Protein AF-A0A7S2MQS0-F1 (afdb_monomer)

Mean predicted aligned error: 8.38 Å

pLDDT: mean 85.85, std 12.02, range [41.0, 98.25]

Sequence (195 aa):
TLDMVTEQTHVEVIIEVIDITFLAIFTLELLVYFAALGGIGLLSDGWLVFDFVIISSNWFALLVLSTIKLNSLPMLRALRILRLFRLVGKVHIMRCVAVAFLSLIPRMGAIAGLLLLFMYIFAVIFTSMFKTLYEEGYTSKDYFSRIDLSLFTLMQIMTTDGWADIAREVMVVYPWSWLGFVSYVTVSVFILVNL

Solvent-accessible surface area (backbone atoms only — not comparable to full-atom values): 10877 Å² total; per-residue (Å²): 135,79,77,80,67,82,81,46,72,67,57,54,52,51,51,51,54,51,52,52,50,51,50,52,53,52,52,50,54,49,50,52,50,35,68,74,52,37,74,70,49,41,71,72,38,69,66,55,44,51,51,49,53,50,52,51,54,50,52,49,49,53,53,49,61,73,74,38,94,65,89,79,49,69,67,63,60,55,54,56,59,52,63,64,54,56,52,39,72,71,35,66,69,46,38,52,51,50,51,53,54,58,64,44,46,72,74,40,41,62,54,53,49,51,51,53,50,53,49,49,56,50,16,54,52,45,22,73,74,43,34,57,40,42,85,73,64,58,36,98,57,77,47,19,65,41,59,71,39,15,42,54,45,48,54,40,29,52,71,66,49,68,42,69,60,58,40,52,40,50,27,77,81,37,74,71,48,50,58,60,54,52,52,49,38,54,52,42,44,52,53,58,72,72,91

Foldseek 3Di:
DVPVPPPCPVVVVVVVVVLVVVLVVLVVVLVVVCVVLPVVNCVVDPLSVLSVVLSVLVVVLVVCVVPDPCPPDVVSVVNVVSSVCNCCSVDPVSVVVVVVVVVCCVVCVVLVVVLLVLLQVLLVVQLVVVLCCVVVPLDPDRQRVDSVSVSVNLVCVLVVHCLVVRQVSVCVVVVVCVVSSVVSNVVSVVSVVVD

InterPro domains:
  IPR005821 Ion transport domain [PF00520] (13-195)
  IPR027359 Voltage-dependent channel domain superfamily [G3DSA:1.20.120.350] (1-89)

Nearest PDB structures (foldseek):
  9cc2-assembly1_A  TM=6.071E-01  e=2.127E-01  Mus musculus
  9cbz-assembly1_B  TM=7.133E-01  e=7.012E-01  Mus musculus
  8j03-assembly1_A  TM=3.406E-01  e=1.429E-01  Homo sapiens
  7sq9-assembly1_A  TM=6.018E-01  e=1.043E+00  Mus musculus
  6nr2-assembly1_A  TM=2.871E-01  e=2.199E+00  Ficedula albicollis

Structure (mmCIF, N/CA/C/O backbone):
data_AF-A0A7S2MQS0-F1
#
_entry.id   AF-A0A7S2MQS0-F1
#
loop_
_atom_site.group_PDB
_atom_site.id
_atom_site.type_symbol
_atom_site.label_atom_id
_atom_site.label_alt_id
_atom_site.label_comp_id
_atom_site.label_asym_id
_atom_site.label_entity_id
_atom_site.label_seq_id
_atom_site.pdbx_PDB_ins_code
_atom_site.Cartn_x
_atom_site.Cartn_y
_atom_site.Cartn_z
_atom_site.occupancy
_atom_site.B_iso_or_equiv
_atom_site.auth_seq_id
_atom_site.auth_comp_id
_atom_site.auth_asym_id
_atom_site.auth_atom_id
_atom_site.pdbx_PDB_model_num
ATOM 1 N N . THR A 1 1 ? -21.119 17.812 -10.191 1.00 41.00 1 THR A N 1
ATOM 2 C CA . THR A 1 1 ? -22.272 17.217 -9.462 1.00 41.00 1 THR A CA 1
ATOM 3 C C . THR A 1 1 ? -22.124 17.253 -7.946 1.00 41.00 1 THR A C 1
ATOM 5 O O . THR A 1 1 ? -23.128 17.060 -7.278 1.00 41.00 1 THR A O 1
ATOM 8 N N . LEU A 1 2 ? -20.944 17.568 -7.386 1.00 45.97 2 LEU A N 1
ATOM 9 C CA . LEU A 1 2 ? -20.762 17.876 -5.954 1.00 45.97 2 LEU A CA 1
ATOM 10 C C . LEU A 1 2 ? -20.676 19.390 -5.657 1.00 45.97 2 LEU A C 1
ATOM 12 O O . LEU A 1 2 ? -20.282 19.773 -4.565 1.00 45.97 2 LEU A O 1
ATOM 16 N N . ASP A 1 3 ? -21.088 20.251 -6.592 1.00 46.12 3 ASP A N 1
ATOM 17 C CA . ASP A 1 3 ? -21.109 21.715 -6.399 1.00 46.12 3 ASP A CA 1
ATOM 18 C C . ASP A 1 3 ? -22.413 22.221 -5.746 1.00 46.12 3 ASP A C 1
ATOM 20 O O . ASP A 1 3 ? -22.555 23.408 -5.477 1.00 46.12 3 ASP A O 1
ATOM 24 N N . MET A 1 4 ? -23.366 21.323 -5.447 1.00 50.31 4 MET A N 1
ATOM 25 C CA . MET A 1 4 ? -24.607 21.647 -4.718 1.00 50.31 4 MET A CA 1
ATOM 26 C C . MET A 1 4 ? -24.440 21.670 -3.186 1.00 50.31 4 MET A C 1
ATOM 28 O O . MET A 1 4 ? -25.411 21.904 -2.473 1.00 50.31 4 MET A O 1
ATOM 32 N N . VAL A 1 5 ? -23.241 21.407 -2.654 1.00 57.59 5 VAL A N 1
ATOM 33 C CA . VAL A 1 5 ? -23.008 21.314 -1.196 1.00 57.59 5 VAL A CA 1
ATOM 34 C C . VAL A 1 5 ? -22.497 22.631 -0.594 1.00 57.59 5 VAL A C 1
ATOM 36 O O . VAL A 1 5 ? -22.590 22.836 0.610 1.00 57.59 5 VAL A O 1
ATOM 39 N N . THR A 1 6 ? -22.038 23.579 -1.410 1.00 53.97 6 THR A N 1
ATOM 40 C CA . THR A 1 6 ? -21.414 24.828 -0.937 1.00 53.97 6 THR A CA 1
ATOM 41 C C . THR A 1 6 ? -22.379 25.900 -0.411 1.00 53.97 6 THR A C 1
ATOM 43 O O . THR A 1 6 ? -21.916 26.954 0.014 1.00 53.97 6 THR A O 1
ATOM 46 N N . GLU A 1 7 ? -23.698 25.668 -0.409 1.00 54.44 7 GLU A N 1
ATOM 47 C CA . GLU A 1 7 ? -24.689 26.726 -0.130 1.00 54.44 7 GLU A CA 1
ATOM 48 C C . GLU A 1 7 ? -25.457 26.578 1.200 1.00 54.44 7 GLU A C 1
ATOM 50 O O . GLU A 1 7 ? -26.284 27.424 1.532 1.00 54.44 7 GLU A O 1
ATOM 55 N N . GLN A 1 8 ? -25.177 25.560 2.023 1.00 61.78 8 GLN A N 1
ATOM 56 C CA . GLN A 1 8 ? -25.840 25.410 3.328 1.00 61.78 8 GLN A CA 1
ATOM 57 C C . GLN A 1 8 ? -24.842 25.313 4.482 1.00 61.78 8 GLN A C 1
ATOM 59 O O . GLN A 1 8 ? -24.689 24.271 5.116 1.00 61.78 8 GLN A O 1
ATOM 64 N N . THR A 1 9 ? -24.239 26.450 4.831 1.00 67.94 9 THR A N 1
ATOM 65 C CA . THR A 1 9 ? -23.469 26.640 6.077 1.00 67.94 9 THR A CA 1
ATOM 66 C C . THR A 1 9 ? -24.221 26.138 7.317 1.00 67.94 9 THR A C 1
ATOM 68 O O . THR A 1 9 ? -23.620 25.606 8.245 1.00 67.94 9 THR A O 1
ATOM 71 N N . HIS A 1 10 ? -25.554 26.227 7.319 1.00 75.12 10 HIS A N 1
ATOM 72 C CA . HIS A 1 10 ? -26.398 25.683 8.383 1.00 75.12 10 HIS A CA 1
ATOM 73 C C . HIS A 1 10 ? -26.313 24.155 8.517 1.00 75.12 10 HIS A C 1
ATOM 75 O O . HIS A 1 10 ? -26.302 23.651 9.638 1.00 75.12 10 HIS A O 1
ATOM 81 N N . VAL A 1 11 ? -26.234 23.410 7.410 1.00 80.44 11 VAL A N 1
ATOM 82 C CA . VAL A 1 11 ? -26.145 21.941 7.444 1.00 80.44 11 VAL A CA 1
ATOM 83 C C . VAL A 1 11 ? -24.779 21.495 7.953 1.00 80.44 11 VAL A C 1
ATOM 85 O O . VAL A 1 11 ? -24.712 20.577 8.766 1.00 80.44 11 VAL A O 1
ATOM 88 N N . GLU A 1 12 ? -23.705 22.177 7.555 1.00 77.19 12 GLU A N 1
ATOM 89 C CA . GLU A 1 12 ? -22.354 21.881 8.048 1.00 77.19 12 GLU A CA 1
ATOM 90 C C . GLU A 1 12 ? -22.251 22.056 9.567 1.00 77.19 12 GLU A C 1
ATOM 92 O O . GLU A 1 12 ? -21.757 21.164 10.257 1.00 77.19 12 GLU A O 1
ATOM 97 N N . VAL A 1 13 ? -22.796 23.157 10.097 1.00 80.38 13 VAL A N 1
ATOM 98 C CA . VAL A 1 13 ? -22.824 23.421 11.543 1.00 80.38 13 VAL A CA 1
ATOM 99 C C . VAL A 1 13 ? -23.651 22.367 12.284 1.00 80.38 13 VAL A C 1
ATOM 101 O O . VAL A 1 13 ? -23.229 21.879 13.330 1.00 80.38 13 VAL A O 1
ATOM 104 N N . ILE A 1 14 ? -24.812 21.971 11.748 1.00 85.25 14 ILE A N 1
ATOM 105 C CA . ILE A 1 14 ? -25.647 20.925 12.361 1.00 85.25 14 ILE A CA 1
ATOM 106 C C . ILE A 1 14 ? -24.896 19.588 12.407 1.00 85.25 14 ILE A C 1
ATOM 108 O O . ILE A 1 14 ? -24.885 18.931 13.448 1.00 85.25 14 ILE A O 1
ATOM 112 N N . ILE A 1 15 ? -24.243 19.195 11.310 1.00 82.12 15 ILE A N 1
ATOM 113 C CA . ILE A 1 15 ? -23.456 17.956 11.241 1.00 82.12 15 ILE A CA 1
ATOM 114 C C . ILE A 1 15 ? -22.298 17.996 12.244 1.00 82.12 15 ILE A C 1
ATOM 116 O O . ILE A 1 15 ? -22.072 17.017 12.953 1.00 82.12 15 ILE A O 1
ATOM 120 N N . GLU A 1 16 ? -21.603 19.128 12.362 1.00 81.25 16 GLU A N 1
ATOM 121 C CA . GLU A 1 16 ? -20.496 19.282 13.307 1.00 81.25 16 GLU A CA 1
ATOM 122 C C . GLU A 1 16 ? -20.954 19.153 14.769 1.00 81.25 16 GLU A C 1
ATOM 124 O O . GLU A 1 16 ? -20.336 18.427 15.552 1.00 81.25 16 GLU A O 1
ATOM 129 N N . VAL A 1 17 ? -22.072 19.786 15.134 1.00 85.44 17 VAL A N 1
ATOM 130 C CA . VAL A 1 17 ? -22.646 19.685 16.487 1.00 85.44 17 VAL A CA 1
ATOM 131 C C . VAL A 1 17 ? -23.061 18.248 16.806 1.00 85.44 17 VAL A C 1
ATOM 133 O O . VAL A 1 17 ? -22.787 17.750 17.903 1.00 85.44 17 VAL A O 1
ATOM 136 N N . ILE A 1 18 ? -23.694 17.561 15.854 1.00 84.25 18 ILE A N 1
ATOM 137 C CA . ILE A 1 18 ? -24.081 16.153 15.997 1.00 84.25 18 ILE A CA 1
ATOM 138 C C . ILE A 1 18 ? -22.839 15.274 16.196 1.00 84.25 18 ILE A C 1
ATOM 140 O O . ILE A 1 18 ? -22.805 14.452 17.115 1.00 84.25 18 ILE A O 1
ATOM 144 N N . ASP A 1 19 ? -21.794 15.478 15.396 1.00 83.25 19 ASP A N 1
ATOM 145 C CA . ASP A 1 19 ? -20.558 14.699 15.466 1.00 83.25 19 ASP A CA 1
ATOM 146 C C . ASP A 1 19 ? -19.829 14.865 16.806 1.00 83.25 19 ASP A C 1
ATOM 148 O O . ASP A 1 19 ? -19.359 13.878 17.386 1.00 83.25 19 ASP A O 1
ATOM 152 N N . ILE A 1 20 ? -19.755 16.095 17.324 1.00 84.44 20 ILE A N 1
ATOM 153 C CA . ILE A 1 20 ? -19.160 16.384 18.636 1.00 84.44 20 ILE A CA 1
ATOM 154 C C . ILE A 1 20 ? -19.991 15.738 19.749 1.00 84.44 20 ILE A C 1
ATOM 156 O O . ILE A 1 20 ? -19.430 15.139 20.669 1.00 84.44 20 ILE A O 1
ATOM 160 N N . THR A 1 21 ? -21.320 15.796 19.642 1.00 87.00 21 THR A N 1
ATOM 161 C CA . THR A 1 21 ? -22.230 15.194 20.624 1.00 87.00 21 THR A CA 1
ATOM 162 C C . THR A 1 21 ? -22.054 13.676 20.673 1.00 87.00 21 THR A C 1
ATOM 164 O O . THR A 1 21 ? -21.849 13.109 21.748 1.00 87.00 21 THR A O 1
ATOM 167 N N . PHE A 1 22 ? -22.042 13.003 19.518 1.00 84.00 22 PHE A N 1
ATOM 168 C CA . PHE A 1 22 ? -21.780 11.565 19.455 1.00 84.00 22 PHE A CA 1
ATOM 169 C C . PHE A 1 22 ? -20.383 11.208 19.961 1.00 84.00 22 PHE A C 1
ATOM 171 O O . PHE A 1 22 ? -20.233 10.231 20.692 1.00 84.00 22 PHE A O 1
ATOM 178 N N . LEU A 1 23 ? -19.356 11.995 19.623 1.00 86.12 23 LEU A N 1
ATOM 179 C CA . LEU A 1 23 ? -18.007 11.785 20.150 1.00 86.12 23 LEU A CA 1
ATOM 180 C C . LEU A 1 23 ? -17.983 11.853 21.683 1.00 86.12 23 LEU A C 1
ATOM 182 O O . LEU A 1 23 ? -17.357 10.994 22.305 1.00 86.12 23 LEU A O 1
ATOM 186 N N . ALA A 1 24 ? -18.660 12.828 22.290 1.00 88.75 24 ALA A N 1
ATOM 187 C CA . ALA A 1 24 ? -18.740 12.956 23.742 1.00 88.75 24 ALA A CA 1
ATOM 188 C C . ALA A 1 24 ? -19.450 11.752 24.385 1.00 88.75 24 ALA A C 1
ATOM 190 O O . ALA A 1 24 ? -18.919 11.169 25.331 1.00 88.75 24 ALA A O 1
ATOM 191 N N . ILE A 1 25 ? -20.592 11.327 23.830 1.00 88.50 25 ILE A N 1
ATOM 192 C CA . ILE A 1 25 ? -21.345 10.156 24.312 1.00 88.50 25 ILE A CA 1
ATOM 193 C C . ILE A 1 25 ? -20.484 8.890 24.235 1.00 88.50 25 ILE A C 1
ATOM 195 O O . ILE A 1 25 ? -20.367 8.169 25.223 1.00 88.50 25 ILE A O 1
ATOM 199 N N . PHE A 1 26 ? -19.829 8.639 23.098 1.00 84.94 26 PHE A N 1
ATOM 200 C CA . PHE A 1 26 ? -18.978 7.457 22.933 1.00 84.94 26 PHE A CA 1
ATOM 201 C C . PHE A 1 26 ? -17.734 7.493 23.819 1.00 84.94 26 PHE A C 1
ATOM 203 O O . PHE A 1 26 ? -17.303 6.454 24.312 1.00 84.94 26 PHE A O 1
ATOM 210 N N . THR A 1 27 ? -17.170 8.678 24.053 1.00 87.94 27 THR A N 1
ATOM 211 C CA . THR A 1 27 ? -16.052 8.842 24.989 1.00 87.94 27 THR A CA 1
ATOM 212 C C . THR A 1 27 ? -16.493 8.473 26.407 1.00 87.94 27 THR A C 1
ATOM 214 O O . THR A 1 27 ? -15.777 7.754 27.098 1.00 87.94 27 THR A O 1
ATOM 217 N N . LEU A 1 28 ? -17.686 8.906 26.827 1.00 90.38 28 LEU A N 1
ATOM 218 C CA . LEU A 1 28 ? -18.242 8.561 28.136 1.00 90.38 28 LEU A CA 1
ATOM 219 C C . LEU A 1 28 ? -18.531 7.060 28.247 1.00 90.38 28 LEU A C 1
ATOM 221 O O . LEU A 1 28 ? -18.115 6.439 29.221 1.00 90.38 28 LEU A O 1
ATOM 225 N N . GLU A 1 29 ? -19.182 6.464 27.246 1.00 88.06 29 GLU A N 1
ATOM 226 C CA . GLU A 1 29 ? -19.434 5.018 27.190 1.00 88.06 29 GLU A CA 1
ATOM 227 C C . GLU A 1 29 ? -18.128 4.226 27.360 1.00 88.06 29 GLU A C 1
ATOM 229 O O . GLU A 1 29 ? -18.045 3.325 28.194 1.00 88.06 29 GLU A O 1
ATOM 234 N N . LEU A 1 30 ? -17.076 4.613 26.634 1.00 85.56 30 LEU A N 1
ATOM 235 C CA . LEU A 1 30 ? -15.774 3.961 26.713 1.00 85.56 30 LEU A CA 1
ATOM 236 C C . LEU A 1 30 ? -15.104 4.135 28.085 1.00 85.56 30 LEU A C 1
ATOM 238 O O . LEU A 1 30 ? -14.497 3.192 28.587 1.00 85.56 30 LEU A O 1
ATOM 242 N N . LEU A 1 31 ? -15.229 5.309 28.711 1.00 87.25 31 LEU A N 1
ATOM 243 C CA . LEU A 1 31 ? -14.722 5.552 30.065 1.00 87.25 31 LEU A CA 1
ATOM 244 C C . LEU A 1 31 ? -15.432 4.683 31.107 1.00 87.25 31 LEU A C 1
ATOM 246 O O . LEU A 1 31 ? -14.780 4.171 32.016 1.00 87.25 31 LEU A O 1
ATOM 250 N N . VAL A 1 32 ? -16.744 4.475 30.961 1.00 87.69 32 VAL A N 1
ATOM 251 C CA . VAL A 1 32 ? -17.510 3.564 31.825 1.00 87.69 32 VAL A CA 1
ATOM 252 C C . VAL A 1 32 ? -17.008 2.129 31.662 1.00 87.69 32 VAL A C 1
ATOM 254 O O . VAL A 1 32 ? -16.736 1.468 32.664 1.00 87.69 32 VAL A O 1
ATOM 257 N N . TYR A 1 33 ? -16.800 1.661 30.428 1.00 84.00 33 TYR A N 1
ATOM 258 C CA . TYR A 1 33 ? -16.205 0.342 30.183 1.00 84.00 33 TYR A CA 1
ATOM 259 C C . TYR A 1 33 ? -14.793 0.222 30.760 1.00 84.00 33 TYR A C 1
ATOM 261 O O . TYR A 1 33 ? -14.471 -0.780 31.398 1.00 84.00 33 TYR A O 1
ATOM 269 N N . PHE A 1 34 ? -13.963 1.251 30.590 1.00 83.94 34 PHE A N 1
ATOM 270 C CA . PHE A 1 34 ? -12.607 1.286 31.132 1.00 83.94 34 PHE A CA 1
ATOM 271 C C . PHE A 1 34 ? -12.596 1.185 32.665 1.00 83.94 34 PHE A C 1
ATOM 273 O O . PHE A 1 34 ? -11.791 0.443 33.228 1.00 83.94 34 PHE A O 1
ATOM 280 N N . ALA A 1 35 ? -13.514 1.883 33.341 1.00 85.31 35 ALA A N 1
ATOM 281 C CA . ALA A 1 35 ? -13.666 1.819 34.792 1.00 85.31 35 ALA A CA 1
ATOM 282 C C . ALA A 1 35 ? -14.206 0.459 35.273 1.00 85.31 35 ALA A C 1
ATOM 284 O O . ALA A 1 35 ? -13.779 -0.025 36.318 1.00 85.31 35 ALA A O 1
ATOM 285 N N . ALA A 1 36 ? -15.113 -0.168 34.515 1.00 84.94 36 ALA A N 1
ATOM 286 C CA . ALA A 1 36 ? -15.734 -1.442 34.882 1.00 84.94 36 ALA A CA 1
ATOM 287 C C . ALA A 1 36 ? -14.812 -2.660 34.683 1.00 84.94 36 ALA A C 1
ATOM 289 O O . ALA A 1 36 ? -14.812 -3.572 35.506 1.00 84.94 36 ALA A O 1
ATOM 290 N N . LEU A 1 37 ? -14.034 -2.691 33.597 1.00 78.56 37 LEU A N 1
ATOM 291 C CA . LEU A 1 37 ? -13.185 -3.833 33.220 1.00 78.56 37 LEU A CA 1
ATOM 292 C C . LEU A 1 37 ? -11.742 -3.719 33.743 1.00 78.56 37 LEU A C 1
ATOM 294 O O . LEU A 1 37 ? -10.998 -4.701 33.718 1.00 78.56 37 LEU A O 1
ATOM 298 N N . GLY A 1 38 ? -11.333 -2.526 34.191 1.00 72.19 38 GLY A N 1
ATOM 299 C CA . GLY A 1 38 ? -9.929 -2.180 34.402 1.00 72.19 38 GLY A CA 1
ATOM 300 C C . GLY A 1 38 ? -9.184 -2.096 33.064 1.00 72.19 38 GLY A C 1
ATOM 301 O O . GLY A 1 38 ? -9.478 -2.831 32.125 1.00 72.19 38 GLY A O 1
ATOM 302 N N . GLY A 1 39 ? -8.197 -1.206 32.934 1.00 68.31 39 GLY A N 1
ATOM 303 C CA . GLY A 1 39 ? -7.552 -0.931 31.637 1.00 68.31 39 GLY A CA 1
ATOM 304 C C . GLY A 1 39 ? -6.982 -2.153 30.896 1.00 68.31 39 GLY A C 1
ATOM 305 O O . GLY A 1 39 ? -6.868 -2.123 29.675 1.00 68.31 39 GLY A O 1
ATOM 306 N N . ILE A 1 40 ? -6.688 -3.248 31.605 1.00 69.12 40 ILE A N 1
ATOM 307 C CA . ILE A 1 40 ? -6.241 -4.522 31.019 1.00 69.12 40 ILE A CA 1
ATOM 308 C C . ILE A 1 40 ? -7.415 -5.305 30.405 1.00 69.12 40 ILE A C 1
ATOM 310 O O . ILE A 1 40 ? -7.259 -5.904 29.344 1.00 69.12 40 ILE A O 1
ATOM 314 N N . GLY A 1 41 ? -8.604 -5.259 31.013 1.00 71.19 41 GLY A N 1
ATOM 315 C CA . GLY A 1 41 ? -9.809 -5.877 30.461 1.00 71.19 41 GLY A CA 1
ATOM 316 C C . GLY A 1 41 ? -10.269 -5.221 29.156 1.00 71.19 41 GLY A C 1
ATOM 317 O O . GLY A 1 41 ? -10.858 -5.895 28.315 1.00 71.19 41 GLY A O 1
ATOM 318 N N . LEU A 1 42 ? -9.909 -3.949 28.928 1.00 69.56 42 LEU A N 1
ATOM 319 C CA . LEU A 1 42 ? -10.172 -3.260 27.661 1.00 69.56 42 LEU A CA 1
ATOM 320 C C . LEU A 1 42 ? -9.426 -3.893 26.472 1.00 69.56 42 LEU A C 1
ATOM 322 O O . LEU A 1 42 ? -9.954 -3.928 25.366 1.00 69.56 42 LEU A O 1
ATOM 326 N N . LEU A 1 43 ? -8.225 -4.430 26.701 1.00 72.06 43 LEU A N 1
ATOM 327 C CA . LEU A 1 43 ? -7.404 -5.058 25.658 1.00 72.06 43 LEU A CA 1
ATOM 328 C C . LEU A 1 43 ? -7.860 -6.480 25.295 1.00 72.06 43 LEU A C 1
ATOM 330 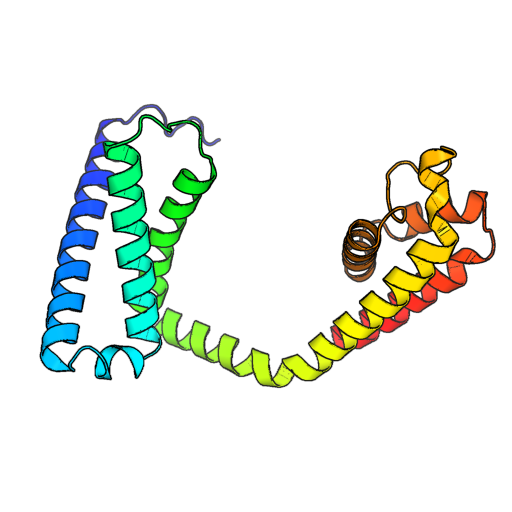O O . LEU A 1 43 ? -7.366 -7.044 24.322 1.00 72.06 43 LEU A O 1
ATOM 334 N N . SER A 1 44 ? -8.786 -7.058 26.064 1.00 77.62 44 SER A N 1
ATOM 335 C CA . SER A 1 44 ? -9.311 -8.406 25.823 1.00 77.62 44 SER A CA 1
ATOM 336 C C . SER A 1 44 ? -10.347 -8.437 24.691 1.00 77.62 44 SER A C 1
ATOM 338 O O . SER A 1 44 ? -10.444 -9.424 23.964 1.00 77.62 44 SER A O 1
ATOM 340 N N . ASP A 1 45 ? -11.103 -7.348 24.503 1.00 81.62 45 ASP A N 1
ATOM 341 C CA . ASP A 1 45 ? -12.105 -7.233 23.440 1.00 81.62 45 ASP A CA 1
ATOM 342 C C . ASP A 1 45 ? -11.583 -6.369 22.282 1.00 81.62 45 ASP A C 1
ATOM 344 O O . ASP A 1 45 ? -11.453 -5.146 22.389 1.00 81.62 45 ASP A O 1
ATOM 348 N N . GLY A 1 46 ? -11.322 -7.003 21.134 1.00 81.81 46 GLY A N 1
ATOM 349 C CA . GLY A 1 46 ? -10.837 -6.324 19.930 1.00 81.81 46 GLY A CA 1
ATOM 350 C C . GLY A 1 46 ? -11.774 -5.225 19.411 1.00 81.81 46 GLY A C 1
ATOM 351 O O . GLY A 1 46 ? -11.304 -4.256 18.815 1.00 81.81 46 GLY A O 1
ATOM 352 N N . TRP A 1 47 ? -13.081 -5.316 19.675 1.00 82.81 47 TRP A N 1
ATOM 353 C CA . TRP A 1 47 ? -14.038 -4.277 19.287 1.00 82.81 47 TRP A CA 1
ATOM 354 C C . TRP A 1 47 ? -13.944 -3.038 20.167 1.00 82.81 47 TRP A C 1
ATOM 356 O O . TRP A 1 47 ? -14.088 -1.921 19.675 1.00 82.81 47 TRP A O 1
ATOM 366 N N . LEU A 1 48 ? -13.657 -3.228 21.451 1.00 82.62 48 LEU A N 1
ATOM 367 C CA . LEU A 1 48 ? -13.466 -2.134 22.393 1.00 82.62 48 LEU A CA 1
ATOM 368 C C . LEU A 1 48 ? -12.146 -1.398 22.119 1.00 82.62 48 LEU A C 1
ATOM 370 O O . LEU A 1 48 ? -12.097 -0.168 22.168 1.00 82.62 48 LEU A O 1
ATOM 374 N N . VAL A 1 49 ? -11.097 -2.138 21.738 1.00 84.69 49 VAL A N 1
ATOM 375 C CA . VAL A 1 49 ? -9.830 -1.564 21.253 1.00 84.69 49 VAL A CA 1
ATOM 376 C C . VAL A 1 49 ? -10.046 -0.763 19.966 1.00 84.69 49 VAL A C 1
ATOM 378 O O . VAL A 1 49 ? -9.547 0.357 19.849 1.00 84.69 49 VAL A O 1
ATOM 381 N N . PHE A 1 50 ? -10.815 -1.296 19.013 1.00 84.06 50 PHE A N 1
ATOM 382 C CA . PHE A 1 50 ? -11.161 -0.586 17.780 1.00 84.06 50 PHE A CA 1
ATOM 383 C C . PHE A 1 50 ? -11.907 0.727 18.062 1.00 84.06 50 PHE A C 1
ATOM 385 O O . PHE A 1 50 ? -11.529 1.780 17.540 1.00 84.06 50 PHE A O 1
ATOM 392 N N . ASP A 1 51 ? -12.905 0.691 18.947 1.00 84.44 51 ASP A N 1
ATOM 393 C CA . ASP A 1 51 ? -13.658 1.878 19.357 1.00 84.44 51 ASP A CA 1
ATOM 394 C C . ASP A 1 51 ? -12.737 2.917 20.040 1.00 84.44 51 ASP A C 1
ATOM 396 O O . ASP A 1 51 ? -12.810 4.109 19.720 1.00 84.44 51 ASP A O 1
ATOM 400 N N . PHE A 1 52 ? -11.798 2.488 20.896 1.00 86.50 52 PHE A N 1
ATOM 401 C CA . PHE A 1 52 ? -10.792 3.367 21.515 1.00 86.50 52 PHE A CA 1
ATOM 402 C C . PHE A 1 52 ? -9.879 4.051 20.484 1.00 86.50 52 PHE A C 1
ATOM 404 O O . PHE A 1 52 ? -9.655 5.266 20.556 1.00 86.50 52 PHE A O 1
ATOM 411 N N . VAL A 1 53 ? -9.374 3.309 19.491 1.00 87.00 53 VAL A N 1
ATOM 412 C CA . VAL A 1 53 ? -8.519 3.863 18.424 1.00 87.00 53 VAL A CA 1
ATOM 413 C C . VAL A 1 53 ? -9.267 4.927 17.620 1.00 87.00 53 VAL A C 1
ATOM 415 O O . VAL A 1 53 ? -8.715 5.985 17.318 1.00 87.00 53 VAL A O 1
ATOM 418 N N . ILE A 1 54 ? -10.546 4.706 17.313 1.00 85.25 54 ILE A N 1
ATOM 419 C CA . ILE A 1 54 ? -11.329 5.702 16.576 1.00 85.25 54 ILE A CA 1
ATOM 420 C C . ILE A 1 54 ? -11.623 6.938 17.435 1.00 85.25 54 ILE A C 1
ATOM 422 O O . ILE A 1 54 ? -11.570 8.068 16.940 1.00 85.25 54 ILE A O 1
ATOM 426 N N . ILE A 1 55 ? -11.971 6.769 18.711 1.00 88.19 55 ILE A N 1
ATOM 427 C CA . ILE A 1 55 ? -12.251 7.903 19.604 1.00 88.19 55 ILE A CA 1
ATOM 428 C C . ILE A 1 55 ? -10.987 8.755 19.785 1.00 88.19 55 ILE A C 1
ATOM 430 O O . ILE A 1 55 ? -11.047 9.974 19.609 1.00 88.19 55 ILE A O 1
ATOM 434 N N . SER A 1 56 ? -9.838 8.121 20.035 1.00 87.38 56 SER A N 1
ATOM 435 C CA . SER A 1 56 ? -8.546 8.806 20.177 1.00 87.38 56 SER A CA 1
ATOM 436 C C . SER A 1 56 ? -8.105 9.528 18.900 1.00 87.38 56 SER A C 1
ATOM 438 O O . SER A 1 56 ? -7.692 10.686 18.980 1.00 87.38 56 SER A O 1
ATOM 440 N N . SER A 1 57 ? -8.268 8.925 17.716 1.00 84.94 57 SER A N 1
ATOM 441 C CA . SER A 1 57 ? -7.922 9.583 16.448 1.00 84.94 57 SER A CA 1
ATOM 442 C C . SER A 1 57 ? -8.785 10.820 16.166 1.00 84.94 57 SER A C 1
ATOM 444 O O . SER A 1 57 ? -8.294 11.806 15.615 1.00 84.94 57 SER A O 1
ATOM 446 N N . ASN A 1 58 ? -10.054 10.814 16.588 1.00 85.06 58 ASN A N 1
ATOM 447 C CA . ASN A 1 58 ? -10.954 11.959 16.430 1.00 85.06 58 ASN A CA 1
ATOM 448 C C . ASN A 1 58 ? -10.629 13.097 17.402 1.00 85.06 58 ASN A C 1
ATOM 450 O O . ASN A 1 58 ? -10.618 14.254 16.986 1.00 85.06 58 ASN A O 1
ATOM 454 N N . TRP A 1 59 ? -10.322 12.785 18.664 1.00 87.06 59 TRP A N 1
ATOM 455 C CA . TRP A 1 59 ? -9.829 13.785 19.615 1.00 87.06 59 TRP A CA 1
ATOM 456 C C . TRP A 1 59 ? -8.512 14.400 19.144 1.00 87.06 59 TRP A C 1
ATOM 458 O O . TRP A 1 59 ? -8.370 15.621 19.159 1.00 87.06 59 TRP A O 1
ATOM 468 N N . PHE A 1 60 ? -7.585 13.578 18.644 1.00 85.25 60 PHE A N 1
ATOM 469 C CA . PHE A 1 60 ? -6.339 14.056 18.050 1.00 85.25 60 PHE A CA 1
ATOM 470 C C . PHE A 1 60 ? -6.601 14.991 16.862 1.00 85.25 60 PHE A C 1
ATOM 472 O O . PHE A 1 60 ? -6.049 16.087 16.810 1.00 85.25 60 PHE A O 1
ATOM 479 N N . ALA A 1 61 ? -7.496 14.611 15.945 1.00 80.75 61 ALA A N 1
ATOM 480 C CA . ALA A 1 61 ? -7.852 15.449 14.804 1.00 80.75 61 ALA A CA 1
ATOM 481 C C . ALA A 1 61 ? -8.454 16.802 15.229 1.00 80.75 61 ALA A C 1
ATOM 483 O O . ALA A 1 61 ? -8.082 17.822 14.655 1.00 80.75 61 ALA A O 1
ATOM 484 N N . LEU A 1 62 ? -9.339 16.831 16.237 1.00 79.94 62 LEU A N 1
ATOM 485 C CA . LEU A 1 62 ? -9.928 18.070 16.767 1.00 79.94 62 LEU A CA 1
ATOM 486 C C . LEU A 1 62 ? -8.889 18.967 17.451 1.00 79.94 62 LEU A C 1
ATOM 488 O O . LEU A 1 62 ? -8.864 20.171 17.199 1.00 79.94 62 LEU A O 1
ATOM 492 N N . LEU A 1 63 ? -8.017 18.390 18.284 1.00 80.44 63 LEU A N 1
ATOM 493 C CA . LEU A 1 63 ? -6.967 19.128 18.992 1.00 80.44 63 LEU A CA 1
ATOM 494 C C . LEU A 1 63 ? -5.937 19.724 18.029 1.00 80.44 63 LEU A C 1
ATOM 496 O O . LEU A 1 63 ? -5.524 20.870 18.195 1.00 80.44 63 LEU A O 1
ATOM 500 N N . VAL A 1 64 ? -5.532 18.976 17.002 1.00 75.94 64 VAL A N 1
ATOM 501 C CA . VAL A 1 64 ? -4.576 19.469 16.002 1.00 75.94 64 VAL A CA 1
ATOM 502 C C . VAL A 1 64 ? -5.193 20.584 15.156 1.00 75.94 64 VAL A C 1
ATOM 504 O O . VAL A 1 64 ? -4.515 21.573 14.885 1.00 75.94 64 VAL A O 1
ATOM 507 N N . LEU A 1 65 ? -6.475 20.473 14.783 1.00 72.06 65 LEU A N 1
ATOM 508 C CA . LEU A 1 65 ? -7.162 21.521 14.018 1.00 72.06 65 LEU A CA 1
ATOM 509 C C . LEU A 1 65 ? -7.338 22.823 14.813 1.00 72.06 65 LEU A C 1
ATOM 511 O O . LEU A 1 65 ? -7.321 23.900 14.220 1.00 72.06 65 LEU A O 1
ATOM 515 N N . SER A 1 66 ? -7.545 22.730 16.130 1.00 71.31 66 SER A N 1
ATOM 516 C CA . SER A 1 66 ? -7.773 23.897 16.989 1.00 71.31 66 SER A CA 1
ATOM 517 C C . SER A 1 66 ? -6.481 24.615 17.382 1.00 71.31 66 SER A C 1
ATOM 519 O O . SER A 1 66 ? -6.480 25.836 17.533 1.00 71.31 66 SER A O 1
ATOM 521 N N . THR A 1 67 ? -5.376 23.880 17.526 1.00 67.31 67 THR A N 1
ATOM 522 C CA . THR A 1 67 ? -4.089 24.431 17.982 1.00 67.31 67 THR A CA 1
ATOM 523 C C . THR A 1 67 ? -3.186 24.887 16.847 1.00 67.31 67 THR A C 1
ATOM 525 O O . THR A 1 67 ? -2.431 25.844 17.017 1.00 67.31 67 THR A O 1
ATOM 528 N N . ILE A 1 68 ? -3.261 24.247 15.679 1.00 63.97 68 ILE A N 1
ATOM 529 C CA . ILE A 1 68 ? -2.389 24.567 14.557 1.00 63.97 68 ILE A CA 1
ATOM 530 C C . ILE A 1 68 ? -3.251 24.949 13.358 1.00 63.97 68 ILE A C 1
ATOM 532 O O . ILE A 1 68 ? -4.062 24.159 12.883 1.00 63.97 68 ILE A O 1
ATOM 536 N N . LYS A 1 69 ? -3.023 26.143 12.790 1.00 60.00 69 LYS A N 1
ATOM 537 C CA . LYS A 1 69 ? -3.556 26.557 11.475 1.00 60.00 69 LYS A CA 1
ATOM 538 C C . LYS A 1 69 ? -2.942 25.732 10.320 1.00 60.00 69 LYS A C 1
ATOM 540 O O . LYS A 1 69 ? -2.646 26.263 9.254 1.00 60.00 69 LYS A O 1
ATOM 545 N N . LEU A 1 70 ? -2.748 24.426 10.503 1.00 55.44 70 LEU A N 1
ATOM 546 C CA . LEU A 1 70 ? -2.383 23.460 9.468 1.00 55.44 70 LEU A CA 1
ATOM 547 C C . LEU A 1 70 ? -3.634 23.090 8.668 1.00 55.44 70 LEU A C 1
ATOM 549 O O . LEU A 1 70 ? -4.048 21.936 8.598 1.00 55.44 70 LEU A O 1
ATOM 553 N N . ASN A 1 71 ? -4.229 24.082 8.006 1.00 54.34 71 ASN A N 1
ATOM 554 C CA . ASN A 1 71 ? -5.308 23.849 7.043 1.00 54.34 71 ASN A CA 1
ATOM 555 C C . ASN A 1 71 ? -4.808 23.115 5.770 1.00 54.34 71 ASN A C 1
ATOM 557 O O . ASN A 1 71 ? -5.574 22.841 4.843 1.00 54.34 71 ASN A O 1
ATOM 561 N N . SER A 1 72 ? -3.509 22.799 5.724 1.00 57.00 72 SER A N 1
ATOM 562 C CA . SER A 1 72 ? -2.748 22.316 4.574 1.00 57.00 72 SER A CA 1
ATOM 563 C C . SER A 1 72 ? -2.350 20.838 4.632 1.00 57.00 72 SER A C 1
ATOM 565 O O . SER A 1 72 ? -1.634 20.406 3.737 1.00 57.00 72 SER A O 1
ATOM 567 N N . LEU A 1 73 ? -2.792 20.046 5.622 1.00 67.50 73 LEU A N 1
ATOM 568 C CA . LEU A 1 73 ? -2.521 18.599 5.658 1.00 67.50 73 LEU A CA 1
ATOM 569 C C . LEU A 1 73 ? -3.745 17.793 5.180 1.00 67.50 73 LEU A C 1
ATOM 571 O O . LEU A 1 73 ? -4.686 17.593 5.955 1.00 67.50 73 LEU A O 1
ATOM 575 N N . PRO A 1 74 ? -3.744 17.265 3.937 1.00 71.12 74 PRO A N 1
ATOM 576 C CA . PRO A 1 74 ? -4.820 16.414 3.422 1.00 71.12 74 PRO A CA 1
ATOM 577 C C . PRO A 1 74 ? -5.085 15.188 4.306 1.00 71.12 74 PRO A C 1
ATOM 579 O O . PRO A 1 74 ? -6.224 14.747 4.435 1.00 71.12 74 PRO A O 1
ATOM 582 N N . MET A 1 75 ? -4.048 14.679 4.977 1.00 72.12 75 MET A N 1
ATOM 583 C CA . MET A 1 75 ? -4.139 13.521 5.867 1.00 72.12 75 MET A CA 1
ATOM 584 C C . MET A 1 75 ? -5.096 13.754 7.049 1.00 72.12 75 MET A C 1
ATOM 586 O O . MET A 1 75 ? -5.871 12.865 7.392 1.00 72.12 75 MET A O 1
ATOM 590 N N . LEU A 1 76 ? -5.131 14.965 7.620 1.00 71.12 76 LEU A N 1
ATOM 591 C CA . LEU A 1 76 ? -6.063 15.312 8.704 1.00 71.12 76 LEU A CA 1
ATOM 592 C C . LEU A 1 76 ? -7.520 15.360 8.221 1.00 71.12 76 LEU A C 1
ATOM 594 O O . LEU A 1 76 ? -8.441 15.084 8.989 1.00 71.12 76 LEU A O 1
ATOM 598 N N . ARG A 1 77 ? -7.739 15.664 6.935 1.00 72.19 77 ARG A N 1
ATOM 599 C CA . ARG A 1 77 ? -9.070 15.587 6.314 1.00 72.19 77 ARG A CA 1
ATOM 600 C C . ARG A 1 77 ? -9.500 14.131 6.142 1.00 72.19 77 ARG A C 1
ATOM 602 O O . ARG A 1 77 ? -10.649 13.813 6.431 1.00 72.19 77 ARG A O 1
ATOM 609 N N . ALA A 1 78 ? -8.578 13.240 5.772 1.00 77.44 78 ALA A N 1
ATOM 610 C CA . ALA A 1 78 ? -8.849 11.806 5.664 1.00 77.44 78 ALA A CA 1
ATOM 611 C C . ALA A 1 78 ? -9.220 11.166 7.017 1.00 77.44 78 ALA A C 1
ATOM 613 O O . ALA A 1 78 ? -10.096 10.305 7.056 1.00 77.44 78 ALA A O 1
ATOM 614 N N . LEU A 1 79 ? -8.660 11.639 8.142 1.00 75.00 79 LEU A N 1
ATOM 615 C CA . LEU A 1 79 ? -9.063 11.177 9.482 1.00 75.00 79 LEU A CA 1
ATOM 616 C C . LEU A 1 79 ? -10.549 11.424 9.778 1.00 75.00 79 LEU A C 1
ATOM 618 O O . LEU A 1 79 ? -11.142 10.696 10.571 1.00 75.00 79 LEU A O 1
ATOM 622 N N . ARG A 1 80 ? -11.191 12.401 9.122 1.00 73.69 80 ARG A N 1
ATOM 623 C CA . ARG A 1 80 ? -12.638 12.609 9.271 1.00 73.69 80 ARG A CA 1
ATOM 624 C C . ARG A 1 80 ? -13.431 11.413 8.751 1.00 73.69 80 ARG A C 1
ATOM 626 O O . ARG A 1 80 ? -14.433 11.081 9.367 1.00 73.69 80 ARG A O 1
ATOM 633 N N . ILE A 1 81 ? -12.951 10.714 7.718 1.00 79.62 81 ILE A N 1
ATOM 634 C CA . ILE A 1 81 ? -13.590 9.506 7.164 1.00 79.62 81 ILE A CA 1
ATOM 635 C C . ILE A 1 81 ? -13.604 8.373 8.201 1.00 79.62 81 ILE A C 1
ATOM 637 O O . ILE A 1 81 ? -14.560 7.602 8.250 1.00 79.62 81 ILE A O 1
ATOM 641 N N . LEU A 1 82 ? -12.621 8.316 9.113 1.00 79.06 82 LEU A N 1
ATOM 642 C CA . LEU A 1 82 ? -12.594 7.319 10.192 1.00 79.06 82 LEU A CA 1
ATOM 643 C C . LEU A 1 82 ? -13.821 7.393 11.112 1.00 79.06 82 LEU A C 1
ATOM 645 O O . LEU A 1 82 ? -14.193 6.383 11.703 1.00 79.06 82 LEU A O 1
ATOM 649 N N . ARG A 1 83 ? -14.495 8.548 11.225 1.00 75.12 83 ARG A N 1
ATOM 650 C CA . ARG A 1 83 ? -15.730 8.647 12.024 1.00 75.12 83 ARG A CA 1
ATOM 651 C C . ARG A 1 83 ? -16.871 7.807 11.441 1.00 75.12 83 ARG A C 1
ATOM 653 O O . ARG A 1 83 ? -17.674 7.291 12.210 1.00 75.12 83 ARG A O 1
ATOM 660 N N . LEU A 1 84 ? -16.892 7.588 10.120 1.00 77.06 84 LEU A N 1
ATOM 661 C CA . LEU A 1 84 ? -17.861 6.705 9.457 1.00 77.06 84 LEU A CA 1
ATOM 662 C C . LEU A 1 84 ? -17.661 5.240 9.869 1.00 77.06 84 LEU A C 1
ATOM 664 O O . LEU A 1 84 ? -18.625 4.487 9.978 1.00 77.06 84 LEU A O 1
ATOM 668 N N . PHE A 1 85 ? -16.427 4.844 10.192 1.00 78.38 85 PHE A N 1
ATOM 669 C CA . PHE A 1 85 ? -16.121 3.487 10.646 1.00 78.38 85 PHE A CA 1
ATOM 670 C C . PHE A 1 85 ? -16.654 3.175 12.055 1.00 78.38 85 PHE A C 1
ATOM 672 O O . PHE A 1 85 ? -16.779 2.002 12.398 1.00 78.38 85 PHE A O 1
ATOM 679 N N . ARG A 1 86 ? -17.067 4.177 12.850 1.00 73.31 86 ARG A N 1
ATOM 680 C CA . ARG A 1 86 ? -17.730 3.957 14.158 1.00 73.31 86 ARG A CA 1
ATOM 681 C C . ARG A 1 86 ? -19.004 3.121 14.035 1.00 73.31 86 ARG A C 1
ATOM 683 O O . ARG A 1 86 ? -19.340 2.355 14.936 1.00 73.31 86 ARG A O 1
ATOM 690 N N . LEU A 1 87 ? -19.701 3.244 12.904 1.00 73.44 87 LEU A N 1
ATOM 691 C CA . LEU A 1 87 ? -20.913 2.478 12.611 1.00 73.44 87 LEU A CA 1
ATOM 692 C C . LEU A 1 87 ? -20.624 0.978 12.481 1.00 73.44 87 LEU A C 1
ATOM 694 O O . LEU A 1 87 ? -21.473 0.167 12.837 1.00 73.44 87 LEU A O 1
ATOM 698 N N . VAL A 1 88 ? -19.421 0.601 12.033 1.00 76.81 88 VAL A N 1
ATOM 699 C CA . VAL A 1 88 ? -19.030 -0.807 11.863 1.00 76.81 88 VAL A CA 1
ATOM 700 C C . VAL A 1 88 ? -19.000 -1.526 13.209 1.00 76.81 88 VAL A C 1
ATOM 702 O O . VAL A 1 88 ? -19.478 -2.651 13.306 1.00 76.81 88 VAL A O 1
ATOM 705 N N . GLY A 1 89 ? -18.502 -0.858 14.255 1.00 70.88 89 GLY A N 1
ATOM 706 C CA . GLY A 1 89 ? -18.556 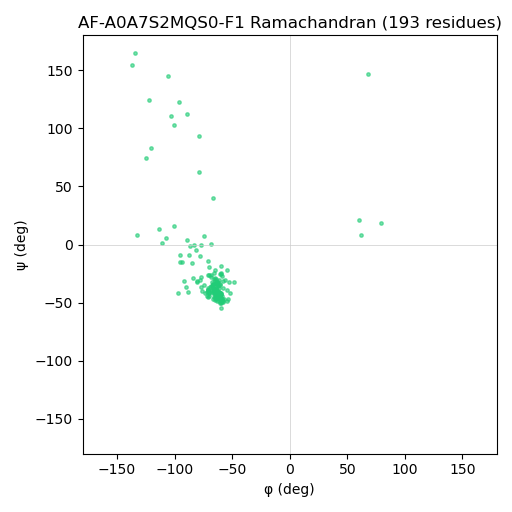-1.370 15.619 1.00 70.88 89 GLY A CA 1
ATOM 707 C C . GLY A 1 89 ? -19.984 -1.376 16.175 1.00 70.88 89 GLY A C 1
ATOM 708 O O . GLY A 1 89 ? -20.433 -2.352 16.755 1.00 70.88 89 GLY A O 1
ATOM 709 N N . LYS A 1 90 ? -20.770 -0.320 15.992 1.00 74.81 90 LYS A N 1
ATOM 710 C CA . LYS A 1 90 ? -22.077 -0.239 16.672 1.00 74.81 90 LYS A CA 1
ATOM 711 C C . LYS A 1 90 ? -23.167 -1.109 16.035 1.00 74.81 90 LYS A C 1
ATOM 713 O O . LYS A 1 90 ? -24.073 -1.560 16.733 1.00 74.81 90 LYS A O 1
ATOM 718 N N . VAL A 1 91 ? -23.086 -1.380 14.732 1.00 84.81 91 VAL A N 1
ATOM 719 C CA . VAL A 1 91 ? -24.087 -2.182 14.017 1.00 84.81 91 VAL A CA 1
ATOM 720 C C . VAL A 1 91 ? -23.711 -3.662 14.077 1.00 84.81 91 VAL A C 1
ATOM 722 O O . VAL A 1 91 ? -22.751 -4.095 13.443 1.00 84.81 91 VAL A O 1
ATOM 725 N N . HIS A 1 92 ? -24.514 -4.462 14.787 1.00 82.75 92 HIS A N 1
ATOM 726 C CA . HIS A 1 92 ? -24.281 -5.904 14.959 1.00 82.75 92 HIS A CA 1
ATOM 727 C C . HIS A 1 92 ? -24.067 -6.648 13.629 1.00 82.75 92 HIS A C 1
ATOM 729 O O . HIS A 1 92 ? -23.155 -7.464 13.514 1.00 82.75 92 HIS A O 1
ATOM 735 N N . ILE A 1 93 ? -24.857 -6.315 12.602 1.00 87.75 93 ILE A N 1
ATOM 736 C CA . ILE A 1 93 ? -24.735 -6.903 11.260 1.00 87.75 93 ILE A CA 1
ATOM 737 C C . ILE A 1 93 ? -23.366 -6.577 10.645 1.00 87.75 93 ILE A C 1
ATOM 739 O O . ILE A 1 93 ? -22.705 -7.469 10.122 1.00 87.75 93 ILE A O 1
ATOM 743 N N . MET A 1 94 ? -22.898 -5.330 10.762 1.00 87.00 94 MET A N 1
ATOM 744 C CA . MET A 1 94 ? -21.594 -4.910 10.234 1.00 87.00 94 MET A CA 1
ATOM 745 C C . MET A 1 94 ? -20.441 -5.592 10.972 1.00 87.00 94 MET A C 1
ATOM 747 O O . MET A 1 94 ? -19.505 -6.056 10.324 1.00 87.00 94 MET A O 1
ATOM 751 N N . ARG A 1 95 ? -20.536 -5.731 12.304 1.00 86.06 95 ARG A N 1
ATOM 752 C CA . ARG A 1 95 ? -19.580 -6.527 13.087 1.00 86.06 95 ARG A CA 1
ATOM 753 C C . ARG A 1 95 ? -19.538 -7.970 12.601 1.00 86.06 95 ARG A C 1
ATOM 755 O O . ARG A 1 95 ? -18.456 -8.491 12.364 1.00 86.06 95 ARG A O 1
ATOM 762 N N . CYS A 1 96 ? -20.695 -8.605 12.426 1.00 87.69 96 CYS A N 1
ATOM 763 C CA . CYS A 1 96 ? -20.779 -9.991 11.966 1.00 87.69 96 CYS A CA 1
ATOM 764 C C . CYS A 1 96 ? -20.106 -10.168 10.597 1.00 87.69 96 CYS A C 1
ATOM 766 O O . CYS A 1 96 ? -19.263 -11.048 10.440 1.00 87.69 96 CYS A O 1
ATOM 768 N N . VAL A 1 97 ? -20.404 -9.278 9.647 1.00 89.69 97 VAL A N 1
ATOM 769 C CA . VAL A 1 97 ? -19.783 -9.270 8.316 1.00 89.69 97 VAL A CA 1
ATOM 770 C C . VAL A 1 97 ? -18.269 -9.070 8.415 1.00 89.69 97 VAL A C 1
ATOM 772 O O . VAL A 1 97 ? -17.513 -9.834 7.823 1.00 89.69 97 VAL A O 1
ATOM 775 N N . ALA A 1 98 ? -17.806 -8.100 9.204 1.00 88.38 98 ALA A N 1
ATOM 776 C CA . ALA A 1 98 ? -16.382 -7.844 9.395 1.00 88.38 98 ALA A CA 1
ATOM 777 C C . ALA A 1 98 ? -15.649 -9.037 10.032 1.00 88.38 98 ALA A C 1
ATOM 779 O O . ALA A 1 98 ? -14.596 -9.427 9.535 1.00 88.38 98 ALA A O 1
ATOM 780 N N . VAL A 1 99 ? -16.207 -9.665 11.077 1.00 88.25 99 VAL A N 1
ATOM 781 C CA . VAL A 1 99 ? -15.636 -10.893 11.664 1.00 88.25 99 VAL A CA 1
ATOM 782 C C . VAL A 1 99 ? -15.620 -12.021 10.639 1.00 88.25 99 VAL A C 1
ATOM 784 O O . VAL A 1 99 ? -14.615 -12.720 10.533 1.00 88.25 99 VAL A O 1
ATOM 787 N N . ALA A 1 100 ? -16.693 -12.193 9.863 1.00 89.38 100 ALA A N 1
ATOM 788 C CA . ALA A 1 100 ? -16.748 -13.207 8.819 1.00 89.38 100 ALA A CA 1
ATOM 789 C C . ALA A 1 100 ? -15.613 -13.000 7.806 1.00 89.38 100 ALA A C 1
ATOM 791 O O . ALA A 1 100 ? -14.840 -13.928 7.585 1.00 89.38 100 ALA A O 1
ATOM 792 N N . PHE A 1 101 ? -15.422 -11.782 7.294 1.00 89.88 101 PHE A N 1
ATOM 793 C CA . PHE A 1 101 ? -14.302 -11.448 6.409 1.00 89.88 101 PHE A CA 1
ATOM 794 C C . PHE A 1 101 ? -12.936 -11.674 7.062 1.00 89.88 101 PHE A C 1
ATOM 796 O O . PHE A 1 101 ? -12.090 -12.361 6.494 1.00 89.88 101 PHE A O 1
ATOM 803 N N . LEU A 1 102 ? -12.716 -11.152 8.271 1.00 89.75 102 LEU A N 1
ATOM 804 C CA . LEU A 1 102 ? -11.451 -11.317 8.994 1.00 89.75 102 LEU A CA 1
ATOM 805 C C . LEU A 1 102 ? -11.148 -12.791 9.287 1.00 89.75 102 LEU A C 1
ATOM 807 O O . LEU A 1 102 ? -9.988 -13.185 9.283 1.00 89.75 102 LEU A O 1
ATOM 811 N N . SER A 1 103 ? -12.170 -13.630 9.470 1.00 88.88 103 SER A N 1
ATOM 812 C CA . SER A 1 103 ? -11.997 -15.075 9.642 1.00 88.88 103 SER A CA 1
ATOM 813 C C . SER A 1 103 ? -11.551 -15.788 8.359 1.00 88.88 103 SER A C 1
ATOM 815 O O . SER A 1 103 ? -11.055 -16.913 8.421 1.00 88.88 103 SER A O 1
ATOM 817 N N . LEU A 1 104 ? -11.741 -15.181 7.182 1.00 88.69 104 LEU A N 1
ATOM 818 C CA . LEU A 1 104 ? -11.267 -15.720 5.902 1.00 88.69 104 LEU A CA 1
ATOM 819 C C . LEU A 1 104 ? -9.782 -15.421 5.679 1.00 88.69 104 LEU A C 1
ATOM 821 O O . LEU A 1 104 ? -9.083 -16.254 5.108 1.00 88.69 104 LEU A O 1
ATOM 825 N N . ILE A 1 105 ? -9.273 -14.300 6.201 1.00 90.19 105 ILE A N 1
ATOM 826 C CA . ILE A 1 105 ? -7.884 -13.866 5.983 1.00 90.19 105 ILE A CA 1
ATOM 827 C C . ILE A 1 105 ? -6.854 -14.941 6.377 1.00 90.19 105 ILE A C 1
AT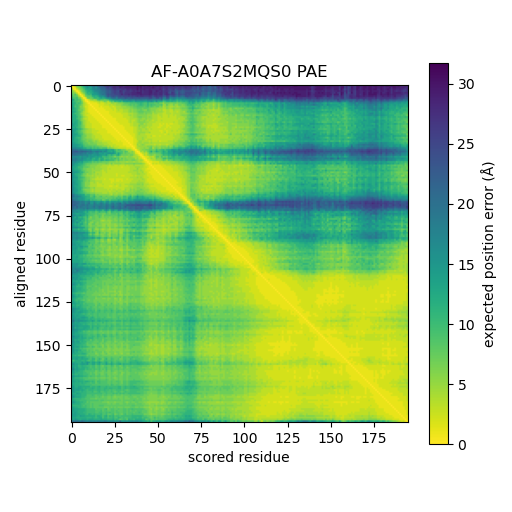OM 829 O O . ILE A 1 105 ? -5.999 -15.243 5.547 1.00 90.19 105 ILE A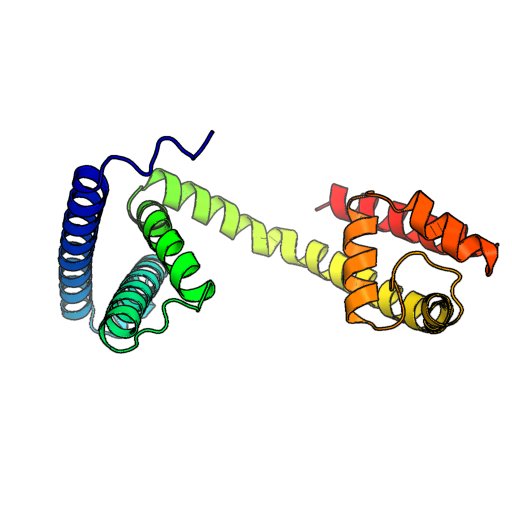 O 1
ATOM 833 N N . PRO A 1 106 ? -6.911 -15.588 7.563 1.00 87.56 106 PRO A N 1
ATOM 834 C CA . PRO A 1 106 ? -5.943 -16.627 7.919 1.00 87.56 106 PRO A CA 1
ATOM 835 C C . PRO A 1 106 ? -5.978 -17.835 6.980 1.00 87.56 106 PRO A C 1
ATOM 837 O O . PRO A 1 106 ? -4.943 -18.444 6.730 1.00 87.56 106 PRO A O 1
ATOM 840 N N . ARG A 1 107 ? -7.160 -18.170 6.443 1.00 85.31 107 ARG A N 1
ATOM 841 C CA . ARG A 1 107 ? -7.335 -19.293 5.509 1.00 85.31 107 ARG A CA 1
ATOM 842 C C . ARG A 1 107 ? -6.706 -18.995 4.150 1.00 85.31 107 ARG A C 1
ATOM 844 O O . ARG A 1 107 ? -6.060 -19.865 3.580 1.00 85.31 107 ARG A O 1
ATOM 851 N N . MET A 1 108 ? -6.842 -17.759 3.679 1.00 91.44 108 MET A N 1
ATOM 852 C CA . MET A 1 108 ? -6.303 -17.303 2.391 1.00 91.44 108 MET A CA 1
ATOM 853 C C . MET A 1 108 ? -4.836 -16.849 2.491 1.00 91.44 108 MET A C 1
ATOM 855 O O . MET A 1 108 ? -4.138 -16.736 1.485 1.00 91.44 108 MET A O 1
ATOM 859 N N . GLY A 1 109 ? -4.341 -16.604 3.709 1.00 90.81 109 GLY A N 1
ATOM 860 C CA . GLY A 1 109 ? -3.037 -15.992 3.964 1.00 90.81 109 GLY A CA 1
ATOM 861 C C . GLY A 1 109 ? -1.852 -16.777 3.405 1.00 90.81 109 GLY A C 1
ATOM 862 O O . GLY A 1 109 ? -0.898 -16.168 2.928 1.00 90.81 109 GLY A O 1
ATOM 863 N N . ALA A 1 110 ? -1.915 -18.112 3.397 1.00 91.06 110 ALA A N 1
ATOM 864 C CA . ALA A 1 110 ? -0.853 -18.941 2.823 1.00 91.06 110 ALA A CA 1
ATOM 865 C C . ALA A 1 110 ? -0.724 -18.741 1.301 1.00 91.06 110 ALA A C 1
ATOM 867 O O . ALA A 1 110 ? 0.382 -18.570 0.789 1.00 91.06 110 ALA A O 1
ATOM 868 N N . ILE A 1 111 ? -1.854 -18.705 0.589 1.00 91.88 111 ILE A 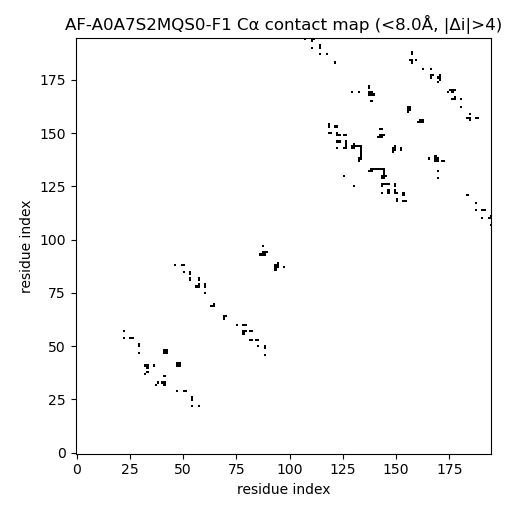N 1
ATOM 869 C CA . ILE A 1 111 ? -1.897 -18.518 -0.867 1.00 91.88 111 ILE A CA 1
ATOM 870 C C . ILE A 1 111 ? -1.537 -17.070 -1.220 1.00 91.88 111 ILE A C 1
ATOM 872 O O . ILE A 1 111 ? -0.729 -16.839 -2.117 1.00 91.88 111 ILE A O 1
ATOM 876 N N . ALA A 1 112 ? -2.037 -16.094 -0.456 1.00 92.44 112 ALA A N 1
ATOM 877 C CA . ALA A 1 112 ? -1.641 -14.694 -0.596 1.00 92.44 112 ALA A CA 1
ATOM 878 C C . ALA A 1 112 ? -0.129 -14.496 -0.369 1.00 92.44 112 ALA A C 1
ATOM 880 O O . ALA A 1 112 ? 0.525 -13.775 -1.118 1.00 92.44 112 ALA A O 1
ATOM 881 N N . GLY A 1 113 ? 0.453 -15.171 0.627 1.00 93.44 113 GLY A N 1
ATOM 882 C CA . GLY A 1 113 ? 1.895 -15.160 0.879 1.00 93.44 113 GLY A CA 1
ATOM 883 C C . GLY A 1 113 ? 2.700 -15.772 -0.269 1.00 93.44 113 GLY A C 1
ATOM 884 O O . GLY A 1 113 ? 3.712 -15.202 -0.677 1.00 93.44 113 GLY A O 1
ATOM 885 N N . LEU A 1 114 ? 2.225 -16.885 -0.840 1.00 93.38 114 LEU A N 1
ATOM 886 C CA . LEU A 1 114 ? 2.816 -17.490 -2.037 1.00 93.38 114 LEU A CA 1
ATOM 887 C C . LEU A 1 114 ? 2.775 -16.528 -3.232 1.00 93.38 114 LEU A C 1
ATOM 889 O O . LEU A 1 114 ? 3.781 -16.376 -3.923 1.00 93.38 114 LEU A O 1
ATOM 893 N N . LEU A 1 115 ? 1.644 -15.850 -3.450 1.00 94.19 115 LEU A N 1
ATOM 894 C CA . LEU A 1 115 ? 1.479 -14.857 -4.512 1.00 94.19 115 LEU A CA 1
ATOM 895 C C . LEU A 1 115 ? 2.447 -13.678 -4.344 1.00 94.19 115 LEU A C 1
ATOM 897 O O . LEU A 1 115 ? 3.110 -13.287 -5.304 1.00 94.19 115 LEU A O 1
ATOM 901 N N . LEU A 1 116 ? 2.578 -13.145 -3.126 1.00 95.19 116 LEU A N 1
ATOM 902 C CA . LEU A 1 116 ? 3.520 -12.064 -2.821 1.00 95.19 116 LEU A CA 1
ATOM 903 C C . LEU A 1 116 ? 4.977 -12.497 -3.016 1.00 95.19 116 LEU A C 1
ATOM 905 O O . LEU A 1 116 ? 5.766 -11.736 -3.574 1.00 95.19 116 LEU A O 1
ATOM 909 N N . LEU A 1 117 ? 5.336 -13.717 -2.606 1.00 96.06 117 LEU A N 1
ATOM 910 C CA . LEU A 1 117 ? 6.673 -14.270 -2.828 1.00 96.06 117 LEU A CA 1
ATOM 911 C C . LEU A 1 117 ? 6.964 -14.441 -4.325 1.00 96.06 117 LEU A C 1
ATOM 913 O O . LEU A 1 117 ? 8.029 -14.044 -4.796 1.00 96.06 117 LEU A O 1
ATOM 917 N N . PHE A 1 118 ? 6.012 -14.990 -5.079 1.00 96.00 118 PHE A N 1
ATOM 918 C CA . PHE A 1 118 ? 6.114 -15.144 -6.528 1.00 96.00 118 PHE A CA 1
ATOM 919 C C . PHE A 1 118 ? 6.298 -13.788 -7.226 1.00 96.00 118 PHE A C 1
ATOM 921 O O . PHE A 1 118 ? 7.216 -13.621 -8.031 1.00 96.00 118 PHE A O 1
ATOM 928 N N . MET A 1 119 ? 5.487 -12.792 -6.857 1.00 97.38 119 MET A N 1
ATOM 929 C CA . MET A 1 119 ? 5.610 -11.417 -7.343 1.00 97.38 119 MET A CA 1
ATOM 930 C C . MET A 1 119 ? 6.970 -10.804 -6.997 1.00 97.38 119 MET A C 1
ATOM 932 O O . MET A 1 119 ? 7.582 -10.169 -7.851 1.00 97.38 119 MET A O 1
ATOM 936 N N . TYR A 1 120 ? 7.476 -11.023 -5.782 1.00 97.88 120 TYR A N 1
ATOM 937 C CA . TYR A 1 120 ? 8.784 -10.525 -5.363 1.00 97.88 120 TYR A CA 1
ATOM 938 C C . TYR A 1 120 ? 9.933 -11.119 -6.189 1.00 97.88 120 TYR A C 1
ATOM 940 O O . TYR A 1 120 ? 10.811 -10.380 -6.634 1.00 97.88 120 TYR A O 1
ATOM 948 N N . ILE A 1 121 ? 9.909 -12.430 -6.455 1.00 97.94 121 ILE A N 1
ATOM 949 C CA . ILE A 1 121 ? 10.916 -13.094 -7.298 1.00 97.94 121 ILE A CA 1
ATOM 950 C C . ILE A 1 121 ? 10.932 -12.468 -8.699 1.00 97.94 121 ILE A C 1
ATOM 952 O O . ILE A 1 121 ? 11.994 -12.087 -9.193 1.00 97.94 121 ILE A O 1
ATOM 956 N N . PHE A 1 122 ? 9.759 -12.296 -9.315 1.00 97.94 122 PHE A N 1
ATOM 957 C CA . PHE A 1 122 ? 9.651 -11.643 -10.621 1.00 97.94 122 PHE A CA 1
ATOM 958 C C . PHE A 1 122 ? 10.086 -10.179 -10.582 1.00 97.94 122 PHE A C 1
ATOM 960 O O . PHE A 1 122 ? 10.745 -9.724 -11.514 1.00 97.94 122 PHE A O 1
ATOM 967 N N . ALA A 1 123 ? 9.796 -9.455 -9.498 1.00 98.25 123 ALA A N 1
ATOM 968 C CA . ALA A 1 123 ? 10.217 -8.068 -9.341 1.00 98.25 123 ALA A CA 1
ATOM 969 C C . ALA A 1 123 ? 11.743 -7.949 -9.352 1.00 98.25 123 ALA A C 1
ATOM 971 O O . ALA A 1 123 ? 12.276 -7.072 -10.029 1.00 98.25 123 ALA A O 1
ATOM 972 N N . VAL A 1 124 ? 12.458 -8.849 -8.672 1.00 98.25 124 VAL A N 1
ATOM 973 C CA . VAL A 1 124 ? 13.929 -8.879 -8.692 1.00 98.25 124 VAL A CA 1
ATOM 974 C C . VAL A 1 124 ? 14.453 -9.191 -10.095 1.00 98.25 124 VAL A C 1
ATOM 976 O O . VAL A 1 124 ? 15.325 -8.471 -10.583 1.00 98.25 124 VAL A O 1
ATOM 979 N N . ILE A 1 125 ? 13.897 -10.206 -10.767 1.00 97.69 125 ILE A N 1
ATOM 980 C CA . ILE A 1 125 ? 14.304 -10.581 -12.131 1.00 97.69 125 ILE A CA 1
ATOM 981 C C . ILE A 1 125 ? 14.092 -9.400 -13.084 1.00 97.69 125 ILE A C 1
ATOM 983 O O . ILE A 1 125 ? 15.043 -8.950 -13.717 1.00 97.69 125 ILE A O 1
ATOM 987 N N . PHE A 1 126 ? 12.886 -8.837 -13.140 1.00 97.62 126 PHE A N 1
ATOM 988 C CA . PHE A 1 126 ? 12.552 -7.771 -14.086 1.00 97.62 126 PHE A CA 1
ATOM 989 C C . PHE A 1 126 ? 13.336 -6.493 -13.784 1.00 97.62 126 PHE A C 1
ATOM 991 O O . PHE A 1 126 ? 13.845 -5.877 -14.713 1.00 97.62 126 PHE A O 1
ATOM 998 N N . THR A 1 127 ? 13.549 -6.152 -12.507 1.00 97.88 127 THR A N 1
ATOM 999 C CA . THR A 1 127 ? 14.434 -5.034 -12.136 1.00 97.88 127 THR A CA 1
ATOM 1000 C C . THR A 1 127 ? 15.854 -5.273 -12.636 1.00 97.88 127 THR A C 1
ATOM 1002 O O . THR A 1 127 ? 16.471 -4.366 -13.171 1.00 97.88 127 THR A O 1
ATOM 1005 N N . SER A 1 128 ? 16.399 -6.483 -12.481 1.00 96.62 128 SER A N 1
ATOM 1006 C CA . SER A 1 128 ? 17.777 -6.769 -12.901 1.00 96.62 128 SER A CA 1
ATOM 1007 C C . SER A 1 128 ? 17.968 -6.727 -14.420 1.00 96.62 128 SER A C 1
ATOM 1009 O O . SER A 1 128 ? 19.037 -6.343 -14.886 1.00 96.62 128 SER A O 1
ATOM 1011 N N . MET A 1 129 ? 16.936 -7.093 -15.184 1.00 95.25 129 MET A N 1
ATOM 1012 C CA . MET A 1 129 ? 17.003 -7.182 -16.644 1.00 95.25 129 MET A CA 1
ATOM 1013 C C . MET A 1 129 ? 16.616 -5.877 -17.338 1.00 95.25 129 MET A C 1
ATOM 1015 O O . MET A 1 129 ? 17.189 -5.535 -18.368 1.00 95.25 129 MET A O 1
ATOM 1019 N N . PHE A 1 130 ? 15.635 -5.159 -16.788 1.00 96.56 130 PHE A N 1
ATOM 1020 C CA . PHE A 1 130 ? 14.966 -4.046 -17.460 1.00 96.56 130 PHE A CA 1
ATOM 1021 C C . PHE A 1 130 ? 15.239 -2.686 -16.809 1.00 96.56 130 PHE A C 1
ATOM 1023 O O . PHE A 1 130 ? 14.574 -1.702 -17.129 1.00 96.56 130 PHE A O 1
ATOM 1030 N N . LYS A 1 131 ? 16.234 -2.615 -15.916 1.00 96.38 131 LYS A N 1
ATOM 1031 C CA . LYS A 1 131 ? 16.541 -1.419 -15.123 1.00 96.38 131 LYS A CA 1
ATOM 1032 C C . LYS A 1 131 ? 16.765 -0.155 -15.951 1.00 96.38 131 LYS A C 1
ATOM 1034 O O . LYS A 1 131 ? 16.389 0.921 -15.514 1.00 96.38 131 LYS A O 1
ATOM 1039 N N . THR A 1 132 ? 17.435 -0.277 -17.095 1.00 95.19 132 THR A N 1
ATOM 1040 C CA . THR A 1 132 ? 17.938 0.880 -17.852 1.00 95.19 132 THR A CA 1
ATOM 1041 C C . THR A 1 132 ? 17.002 1.338 -18.966 1.00 95.19 132 THR A C 1
ATOM 1043 O O . THR A 1 132 ? 17.213 2.416 -19.512 1.00 95.19 132 THR A O 1
ATOM 1046 N N . LEU A 1 133 ? 15.932 0.590 -19.284 1.00 95.62 133 LEU A N 1
ATOM 1047 C CA . LEU A 1 133 ? 15.081 0.913 -20.441 1.00 95.62 133 LEU A CA 1
ATOM 1048 C C . LEU A 1 133 ? 14.430 2.295 -20.345 1.00 95.62 133 LEU A C 1
ATOM 1050 O O . LEU A 1 133 ? 14.233 2.941 -21.373 1.00 95.62 133 LEU A O 1
ATOM 1054 N N . TYR A 1 134 ? 14.086 2.739 -19.135 1.00 96.06 134 TYR A N 1
ATOM 1055 C CA . TYR A 1 134 ? 13.477 4.050 -18.946 1.00 96.06 134 TYR A CA 1
ATOM 1056 C C . TYR A 1 134 ? 14.485 5.182 -19.172 1.00 96.06 134 TYR A C 1
ATOM 1058 O O . TYR A 1 134 ? 14.194 6.131 -19.895 1.00 96.06 134 TYR A O 1
ATOM 1066 N N . GLU A 1 135 ? 15.691 5.062 -18.610 1.00 95.00 135 GLU A N 1
ATOM 1067 C CA . GLU A 1 135 ? 16.766 6.047 -18.795 1.00 95.00 135 GLU A CA 1
ATOM 1068 C C . GLU A 1 135 ? 17.218 6.134 -20.261 1.00 95.00 135 GLU A C 1
ATOM 1070 O O . GLU A 1 135 ? 17.568 7.208 -20.745 1.00 95.00 135 GLU A O 1
ATOM 1075 N N . GLU A 1 136 ? 17.156 5.014 -20.981 1.00 94.00 136 GLU A N 1
ATOM 1076 C CA . GLU A 1 136 ? 17.479 4.920 -22.407 1.00 94.00 136 GLU A CA 1
ATOM 1077 C C . GLU A 1 136 ? 16.317 5.358 -23.327 1.00 94.00 136 GLU A C 1
ATOM 1079 O O . GLU A 1 136 ? 16.493 5.446 -24.542 1.00 94.00 136 GLU A O 1
ATOM 1084 N N . GLY A 1 137 ? 15.141 5.674 -22.770 1.00 94.75 137 GLY A N 1
ATOM 1085 C CA . GLY A 1 137 ? 13.994 6.207 -23.512 1.00 94.75 137 GLY A CA 1
ATOM 1086 C C . GLY A 1 137 ? 13.177 5.169 -24.290 1.00 94.75 137 GLY A C 1
ATOM 1087 O O . GLY A 1 137 ? 12.430 5.543 -25.194 1.00 94.75 137 GLY A O 1
ATOM 1088 N N . TYR A 1 138 ? 13.301 3.880 -23.961 1.00 93.69 138 TYR A N 1
ATOM 1089 C CA . TYR A 1 138 ? 12.544 2.807 -24.616 1.00 93.69 138 TYR A CA 1
ATOM 1090 C C . TYR A 1 138 ? 11.146 2.595 -24.029 1.00 93.69 138 TYR A C 1
ATOM 1092 O O . TYR A 1 138 ? 10.253 2.158 -24.753 1.00 93.69 138 TYR A O 1
ATOM 1100 N N . THR A 1 139 ? 10.947 2.887 -22.740 1.00 95.62 139 THR A N 1
ATOM 1101 C CA . THR A 1 139 ? 9.643 2.745 -22.076 1.00 95.62 139 THR A CA 1
ATOM 1102 C C . THR A 1 139 ? 8.974 4.093 -21.834 1.00 95.62 139 THR A C 1
ATOM 1104 O O . THR A 1 139 ? 9.624 5.091 -21.529 1.00 95.62 139 THR A O 1
ATOM 1107 N N . SER A 1 140 ? 7.645 4.124 -21.928 1.00 94.44 140 SER A N 1
ATOM 1108 C CA . SER A 1 140 ? 6.834 5.327 -21.724 1.00 94.44 140 SER A CA 1
ATOM 1109 C C . SER A 1 140 ? 6.790 5.778 -20.261 1.00 94.44 140 SER A C 1
ATOM 1111 O O . SER A 1 140 ? 6.602 6.963 -19.976 1.00 94.44 140 SER A O 1
ATOM 1113 N N . LYS A 1 141 ? 6.971 4.841 -19.323 1.00 95.25 141 LYS A N 1
ATOM 1114 C CA . LYS A 1 141 ? 7.064 5.091 -17.881 1.00 95.25 141 LYS A CA 1
ATOM 1115 C C . LYS A 1 141 ? 8.223 4.316 -17.268 1.00 95.25 141 LYS A C 1
ATOM 1117 O O . LYS A 1 141 ? 8.754 3.370 -17.855 1.00 95.25 141 LYS A O 1
ATOM 1122 N N . ASP A 1 142 ? 8.583 4.711 -16.053 1.00 96.19 142 ASP A N 1
ATOM 1123 C CA . ASP A 1 142 ? 9.547 3.982 -15.241 1.00 96.19 142 ASP A CA 1
ATOM 1124 C C . ASP A 1 142 ? 8.881 2.765 -14.583 1.00 96.19 142 ASP A C 1
ATOM 1126 O O . ASP A 1 142 ? 8.262 2.864 -13.521 1.00 96.19 142 ASP A O 1
ATOM 1130 N N . TYR A 1 143 ? 8.978 1.622 -15.260 1.00 96.38 143 TYR A N 1
ATOM 1131 C CA . TYR A 1 143 ? 8.386 0.366 -14.805 1.00 96.38 143 TYR A CA 1
ATOM 1132 C C . TYR A 1 143 ? 9.312 -0.445 -13.895 1.00 96.38 143 TYR A C 1
ATOM 1134 O O . TYR A 1 143 ? 8.845 -1.040 -12.925 1.00 96.38 143 TYR A O 1
ATOM 1142 N N . PHE A 1 144 ? 10.611 -0.498 -14.217 1.00 97.50 144 PHE A N 1
ATOM 1143 C CA . PHE A 1 144 ? 11.532 -1.503 -13.672 1.00 97.50 144 PHE A CA 1
ATOM 1144 C C . PHE A 1 144 ? 12.861 -0.947 -13.140 1.00 97.50 144 PHE A C 1
ATOM 1146 O O . PHE A 1 144 ? 13.739 -1.732 -12.781 1.00 97.50 144 PHE A O 1
ATOM 1153 N N . SER A 1 145 ? 13.050 0.377 -13.037 1.00 96.44 145 SER A N 1
ATOM 1154 C CA . SER A 1 145 ? 14.343 0.933 -12.583 1.00 96.44 145 SER A CA 1
ATOM 1155 C C . SER A 1 145 ? 14.638 0.644 -11.107 1.00 96.44 145 SER A C 1
ATOM 1157 O O . SER A 1 145 ? 15.798 0.583 -10.682 1.00 96.44 145 SER A O 1
ATOM 1159 N N . ARG A 1 146 ? 13.588 0.456 -10.296 1.00 96.62 146 ARG A N 1
ATOM 1160 C CA . ARG A 1 146 ? 13.672 0.170 -8.858 1.00 96.62 146 ARG A CA 1
ATOM 1161 C C . ARG A 1 146 ? 12.689 -0.922 -8.460 1.00 96.62 146 ARG A C 1
ATOM 1163 O O . ARG A 1 146 ? 11.645 -1.092 -9.081 1.00 96.62 146 ARG A O 1
ATOM 1170 N N . ILE A 1 147 ? 13.003 -1.622 -7.373 1.00 96.69 147 ILE A N 1
ATOM 1171 C CA . ILE A 1 147 ? 12.215 -2.771 -6.919 1.00 96.69 147 ILE A CA 1
ATOM 1172 C C . ILE A 1 147 ? 10.775 -2.401 -6.534 1.00 96.69 147 ILE A C 1
ATOM 1174 O O . ILE A 1 147 ? 9.865 -3.181 -6.787 1.00 96.69 147 ILE A O 1
ATOM 1178 N N . ASP A 1 148 ? 10.544 -1.216 -5.965 1.00 97.25 148 ASP A N 1
ATOM 1179 C CA . ASP A 1 148 ? 9.210 -0.727 -5.600 1.00 97.25 148 ASP A CA 1
ATOM 1180 C C . ASP A 1 148 ? 8.336 -0.460 -6.832 1.00 97.25 148 ASP A C 1
ATOM 1182 O O . ASP A 1 148 ? 7.156 -0.812 -6.840 1.00 97.25 148 ASP A O 1
ATOM 1186 N N . LEU A 1 149 ? 8.932 0.083 -7.896 1.00 97.38 149 LEU A N 1
ATOM 1187 C CA . LEU A 1 149 ? 8.261 0.300 -9.179 1.00 97.38 149 LEU A CA 1
ATOM 1188 C C . LEU A 1 149 ? 7.975 -1.024 -9.887 1.00 97.38 149 LEU A C 1
ATOM 1190 O O . LEU A 1 149 ? 6.866 -1.224 -10.376 1.00 97.38 149 LEU A O 1
ATOM 1194 N N . SER A 1 150 ? 8.921 -1.965 -9.853 1.00 97.88 150 SER A N 1
ATOM 1195 C CA . SER A 1 150 ? 8.723 -3.313 -10.390 1.00 97.88 150 SER A CA 1
ATOM 1196 C C . SER A 1 150 ? 7.602 -4.051 -9.664 1.00 97.88 150 SER A C 1
ATOM 1198 O O . SER A 1 150 ? 6.769 -4.680 -10.309 1.00 97.88 150 SER A O 1
ATOM 1200 N N . LEU A 1 151 ? 7.540 -3.954 -8.330 1.00 98.12 151 LEU A N 1
ATOM 1201 C CA . LEU A 1 151 ? 6.456 -4.530 -7.529 1.00 98.12 151 LEU A CA 1
ATOM 1202 C C . LEU A 1 151 ? 5.103 -3.904 -7.887 1.00 98.12 151 LEU A C 1
ATOM 1204 O O . LEU A 1 151 ? 4.132 -4.633 -8.076 1.00 98.12 151 LEU A O 1
ATOM 1208 N N . PHE A 1 152 ? 5.035 -2.578 -8.022 1.00 97.75 152 PHE A N 1
ATOM 1209 C CA . PHE A 1 152 ? 3.808 -1.887 -8.420 1.00 97.75 152 PHE A CA 1
ATOM 1210 C C . PHE A 1 152 ? 3.367 -2.263 -9.844 1.00 97.75 152 PHE A C 1
ATOM 1212 O O . PHE A 1 152 ? 2.198 -2.564 -10.077 1.00 97.75 152 PHE A O 1
ATOM 1219 N N . THR A 1 153 ? 4.312 -2.322 -10.782 1.00 97.69 153 THR A N 1
ATOM 1220 C CA . THR A 1 153 ? 4.058 -2.715 -12.172 1.00 97.69 153 THR A CA 1
ATOM 1221 C C . THR A 1 153 ? 3.591 -4.167 -12.261 1.00 97.69 153 THR A C 1
ATOM 1223 O O . THR A 1 153 ? 2.623 -4.464 -12.954 1.00 97.69 153 THR A O 1
ATOM 1226 N N . LEU A 1 154 ? 4.223 -5.087 -11.531 1.00 97.62 154 LEU A N 1
ATOM 1227 C CA . LEU A 1 154 ? 3.810 -6.491 -11.502 1.00 97.62 154 LEU A CA 1
ATOM 1228 C C . LEU A 1 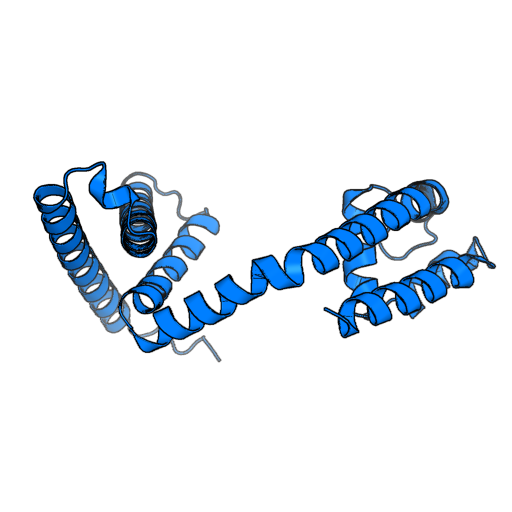154 ? 2.447 -6.673 -10.828 1.00 97.62 154 LEU A C 1
ATOM 1230 O O . LEU A 1 154 ? 1.640 -7.456 -11.317 1.00 97.62 154 LEU A O 1
ATOM 1234 N N . MET A 1 155 ? 2.133 -5.892 -9.791 1.00 96.81 155 MET A N 1
ATOM 1235 C CA . MET A 1 155 ? 0.788 -5.851 -9.211 1.00 96.81 155 MET A CA 1
ATOM 1236 C C . MET A 1 155 ? -0.266 -5.419 -10.248 1.00 96.81 155 MET A C 1
ATOM 1238 O O . MET A 1 155 ? -1.323 -6.041 -10.325 1.00 96.81 155 MET A O 1
ATOM 1242 N N . GLN A 1 156 ? 0.024 -4.413 -11.081 1.00 96.88 156 GLN A N 1
ATOM 1243 C CA . GLN A 1 156 ? -0.852 -4.002 -12.189 1.00 96.88 156 GLN A CA 1
ATOM 1244 C C . GLN A 1 156 ? -0.990 -5.107 -13.258 1.00 96.88 156 GLN A C 1
ATOM 1246 O O . GLN A 1 156 ? -2.085 -5.407 -13.738 1.00 96.88 156 GLN A O 1
ATOM 1251 N N . ILE A 1 157 ? 0.117 -5.762 -13.613 1.00 96.81 157 ILE A N 1
ATOM 1252 C CA . ILE A 1 157 ? 0.116 -6.862 -14.587 1.00 96.81 157 ILE A CA 1
ATOM 1253 C C . ILE A 1 157 ? -0.682 -8.065 -14.061 1.00 96.81 157 ILE A C 1
ATOM 1255 O O . ILE A 1 157 ? -1.398 -8.703 -14.830 1.00 96.81 157 ILE A O 1
ATOM 1259 N N . MET A 1 158 ? -0.609 -8.357 -12.761 1.00 95.19 158 MET A N 1
ATOM 1260 C CA . MET A 1 158 ? -1.392 -9.410 -12.104 1.00 95.19 158 MET A CA 1
ATOM 1261 C C . MET A 1 158 ? -2.897 -9.144 -12.194 1.00 95.19 158 MET A C 1
ATOM 1263 O O . MET A 1 158 ? -3.671 -10.080 -12.377 1.00 95.19 158 MET A O 1
ATOM 1267 N N . THR A 1 159 ? -3.328 -7.879 -12.128 1.00 94.75 159 THR A N 1
ATOM 1268 C CA . THR A 1 159 ? -4.730 -7.507 -12.387 1.00 94.75 159 THR A CA 1
ATOM 1269 C C . THR A 1 159 ? -5.096 -7.557 -13.872 1.00 94.75 159 THR A C 1
ATOM 1271 O O . THR A 1 159 ? -6.197 -7.166 -14.248 1.00 94.75 159 THR A O 1
ATOM 1274 N N . THR A 1 160 ? -4.195 -8.055 -14.726 1.00 94.38 160 THR A N 1
ATOM 1275 C CA . THR A 1 160 ? -4.318 -8.153 -16.188 1.00 94.38 160 THR A CA 1
ATOM 1276 C C . THR A 1 160 ? -4.509 -6.810 -16.889 1.00 94.38 160 THR A C 1
ATOM 1278 O O . THR A 1 160 ? -4.939 -6.763 -18.040 1.00 94.38 160 THR A O 1
ATOM 1281 N N . ASP A 1 161 ? -4.131 -5.716 -16.230 1.00 95.31 161 ASP A N 1
ATOM 1282 C CA . ASP A 1 161 ? -4.344 -4.365 -16.735 1.00 95.31 161 ASP A CA 1
ATOM 1283 C C . ASP A 1 161 ? -3.093 -3.831 -17.445 1.00 95.31 161 ASP A C 1
ATOM 1285 O O . ASP A 1 161 ? -2.003 -3.787 -16.875 1.00 95.31 161 ASP A O 1
ATOM 1289 N N . GLY A 1 162 ? -3.232 -3.438 -18.714 1.00 93.19 162 GLY A N 1
ATOM 1290 C CA . GLY A 1 162 ? -2.161 -2.814 -19.507 1.00 93.19 162 GLY A CA 1
ATOM 1291 C C . GLY A 1 162 ? -0.896 -3.659 -19.741 1.00 93.19 162 GLY A C 1
ATOM 1292 O O . GLY A 1 162 ? 0.086 -3.151 -20.279 1.00 93.19 162 GLY A O 1
ATOM 1293 N N . TRP A 1 163 ? -0.881 -4.944 -19.366 1.00 95.62 163 TRP A N 1
ATOM 1294 C CA . TRP A 1 163 ? 0.333 -5.772 -19.399 1.00 95.62 163 TRP A CA 1
ATOM 1295 C C . TRP A 1 163 ? 0.909 -5.977 -20.804 1.00 95.62 163 TRP A C 1
ATOM 1297 O O . TRP A 1 163 ? 2.126 -6.060 -20.965 1.00 95.62 163 TRP A O 1
ATOM 1307 N N . ALA A 1 164 ? 0.047 -6.062 -21.821 1.00 96.06 164 ALA A N 1
ATOM 1308 C CA . ALA A 1 164 ? 0.468 -6.298 -23.197 1.00 96.06 164 ALA A CA 1
ATOM 1309 C C . ALA A 1 164 ? 1.229 -5.097 -23.772 1.00 96.06 164 ALA A C 1
ATOM 1311 O O . ALA A 1 164 ? 2.182 -5.288 -24.524 1.00 96.06 164 ALA A O 1
ATOM 1312 N N . ASP A 1 165 ? 0.842 -3.875 -23.403 1.00 96.81 165 ASP A N 1
ATOM 1313 C CA . ASP A 1 165 ? 1.518 -2.662 -23.865 1.00 96.81 165 ASP A CA 1
ATOM 1314 C C . ASP A 1 165 ? 2.893 -2.527 -23.202 1.00 96.81 165 ASP A C 1
ATOM 1316 O O . ASP A 1 165 ? 3.887 -2.350 -23.902 1.00 96.81 165 ASP A O 1
ATOM 1320 N N . ILE A 1 166 ? 2.976 -2.769 -21.887 1.00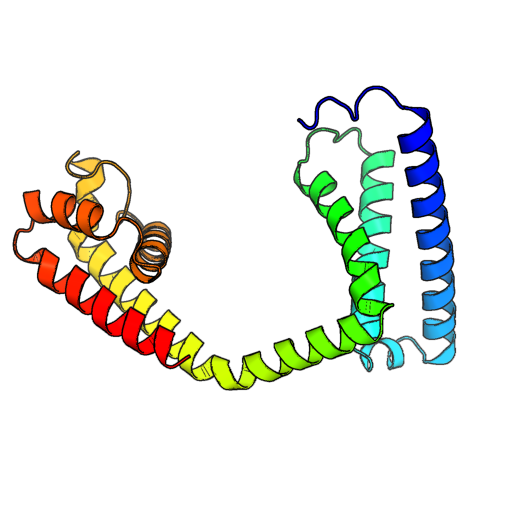 96.88 166 ILE A N 1
ATOM 1321 C CA . ILE A 1 166 ? 4.250 -2.812 -21.147 1.00 96.88 166 ILE A CA 1
ATOM 1322 C C . ILE A 1 166 ? 5.189 -3.863 -21.756 1.00 96.88 166 ILE A C 1
ATOM 1324 O O . ILE A 1 166 ? 6.359 -3.585 -22.017 1.00 96.88 166 ILE A O 1
ATOM 1328 N N . ALA A 1 167 ? 4.681 -5.070 -22.029 1.00 97.19 167 ALA A N 1
ATOM 1329 C CA . ALA A 1 167 ? 5.474 -6.134 -22.635 1.00 97.19 167 ALA A CA 1
ATOM 1330 C C . ALA A 1 167 ? 5.993 -5.739 -24.027 1.00 97.19 167 ALA A C 1
ATOM 1332 O O . ALA A 1 167 ? 7.158 -5.983 -24.329 1.00 97.19 167 ALA A O 1
ATOM 1333 N N . ARG A 1 168 ? 5.166 -5.099 -24.866 1.00 97.06 168 ARG A N 1
ATOM 1334 C CA . ARG A 1 168 ? 5.578 -4.647 -26.206 1.00 97.06 168 ARG A CA 1
ATOM 1335 C C . ARG A 1 168 ? 6.676 -3.593 -26.159 1.00 97.06 168 ARG A C 1
ATOM 1337 O O . ARG A 1 168 ? 7.591 -3.680 -26.971 1.00 97.06 168 ARG A O 1
ATOM 1344 N N . GLU A 1 169 ? 6.613 -2.643 -25.228 1.00 96.62 169 GLU A N 1
ATOM 1345 C CA . GLU A 1 169 ? 7.678 -1.645 -25.054 1.00 96.62 169 GLU A CA 1
ATOM 1346 C C . GLU A 1 169 ? 9.013 -2.321 -24.708 1.00 96.62 169 GLU A C 1
ATOM 1348 O O . GLU A 1 169 ? 10.035 -2.051 -25.337 1.00 96.62 169 GLU A O 1
ATOM 1353 N N . VAL A 1 170 ? 8.999 -3.294 -23.789 1.00 96.88 170 VAL A N 1
ATOM 1354 C CA . VAL A 1 170 ? 10.205 -4.061 -23.435 1.00 96.88 170 VAL A CA 1
ATOM 1355 C C . VAL A 1 170 ? 10.691 -4.933 -24.601 1.00 96.88 170 VAL A C 1
ATOM 1357 O O . VAL A 1 170 ? 11.897 -5.090 -24.802 1.00 96.88 170 VAL A O 1
ATOM 1360 N N . MET A 1 171 ? 9.777 -5.472 -25.413 1.00 96.81 171 MET A N 1
ATOM 1361 C CA . MET A 1 171 ? 10.105 -6.299 -26.578 1.00 96.81 171 MET A CA 1
ATOM 1362 C C . MET A 1 171 ? 10.852 -5.560 -27.687 1.00 96.81 171 MET A C 1
ATOM 1364 O O . MET A 1 171 ? 11.536 -6.224 -28.467 1.00 96.81 171 MET A O 1
ATOM 1368 N N . VAL A 1 172 ? 10.760 -4.227 -27.756 1.00 95.69 172 VAL A N 1
ATOM 1369 C CA . VAL A 1 172 ? 11.540 -3.425 -28.715 1.00 95.69 172 VAL A CA 1
ATOM 1370 C C . VAL A 1 172 ? 13.040 -3.662 -28.521 1.0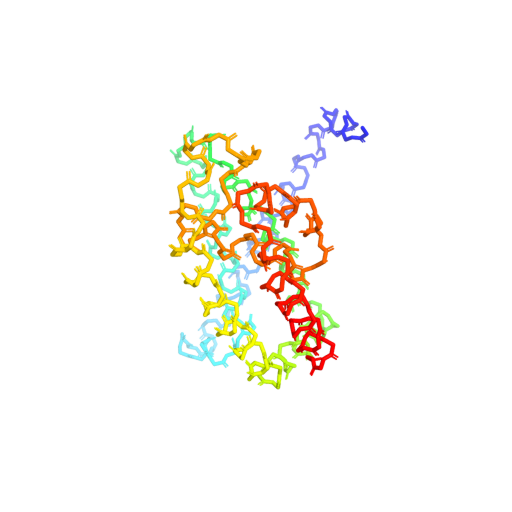0 95.69 172 VAL A C 1
ATOM 1372 O O . VAL A 1 172 ? 13.776 -3.762 -29.500 1.00 95.69 172 VAL A O 1
ATOM 1375 N N . VAL A 1 173 ? 13.477 -3.815 -27.267 1.00 96.00 173 VAL A N 1
ATOM 1376 C CA . VAL A 1 173 ? 14.880 -4.072 -26.901 1.00 96.00 173 VAL A CA 1
ATOM 1377 C C . VAL A 1 173 ? 15.140 -5.563 -26.684 1.00 96.00 173 VAL A C 1
ATOM 1379 O O . VAL A 1 173 ? 16.154 -6.096 -27.133 1.00 96.00 173 VAL A O 1
ATOM 1382 N N . TYR A 1 174 ? 14.211 -6.259 -26.023 1.00 95.75 174 TYR A N 1
ATOM 1383 C CA . TYR A 1 174 ? 14.324 -7.673 -25.668 1.00 95.75 174 TYR A CA 1
ATOM 1384 C C . TYR A 1 174 ? 13.186 -8.491 -26.292 1.00 95.75 174 TYR A C 1
ATOM 1386 O O . TYR A 1 174 ? 12.210 -8.802 -25.600 1.00 95.75 174 TYR A O 1
ATOM 1394 N N . PRO A 1 175 ? 13.292 -8.922 -27.565 1.00 95.19 175 PRO A N 1
ATOM 1395 C CA . PRO A 1 175 ? 12.200 -9.601 -28.269 1.00 95.19 175 PRO A CA 1
ATOM 1396 C C . PRO A 1 175 ? 11.712 -10.902 -27.626 1.00 95.19 175 PRO A C 1
ATOM 1398 O O . PRO A 1 175 ? 10.615 -11.345 -27.934 1.00 95.19 175 PRO A O 1
ATOM 1401 N N . TRP A 1 176 ? 12.498 -11.532 -26.748 1.00 94.62 176 TRP A N 1
ATOM 1402 C CA . TRP A 1 176 ? 12.140 -12.761 -26.024 1.00 94.62 176 TRP A CA 1
ATOM 1403 C C . TRP A 1 176 ? 11.397 -12.497 -24.698 1.00 94.62 176 TRP A C 1
ATOM 1405 O O . TRP A 1 176 ? 10.889 -13.436 -24.084 1.00 94.62 176 TRP A O 1
ATOM 1415 N N . SER A 1 177 ? 11.309 -11.237 -24.253 1.00 95.00 177 SER A N 1
ATOM 1416 C CA . SER A 1 177 ? 10.730 -10.850 -22.955 1.00 95.00 177 SER A CA 1
ATOM 1417 C C . SER A 1 177 ? 9.256 -11.231 -22.793 1.00 95.00 177 SER A C 1
ATOM 1419 O O . SER A 1 177 ? 8.820 -11.472 -21.666 1.00 95.00 177 SER A O 1
ATOM 1421 N N . TRP A 1 178 ? 8.500 -11.379 -23.891 1.00 94.38 178 TRP A N 1
ATOM 1422 C CA . TRP A 1 178 ? 7.100 -11.825 -23.857 1.00 94.38 178 TRP A CA 1
ATOM 1423 C C . TRP A 1 178 ? 6.907 -13.134 -23.086 1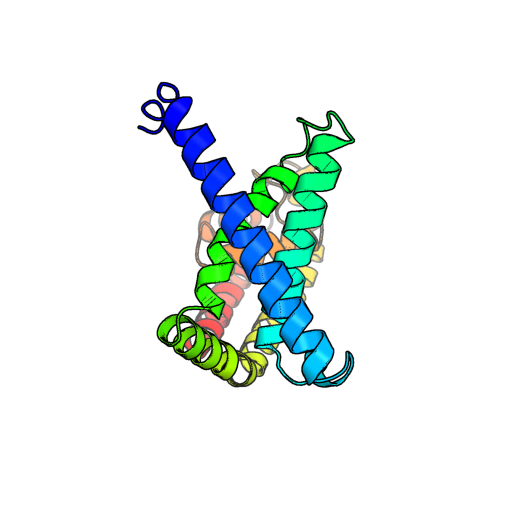.00 94.38 178 TRP A C 1
ATOM 1425 O O . TRP A 1 178 ? 5.883 -13.298 -22.430 1.00 94.38 178 TRP A O 1
ATOM 1435 N N . LEU A 1 179 ? 7.893 -14.040 -23.099 1.00 95.69 179 LEU A N 1
ATOM 1436 C CA . LEU A 1 179 ? 7.848 -15.281 -22.321 1.00 95.69 179 LEU A CA 1
ATOM 1437 C C . LEU A 1 179 ? 7.784 -15.006 -20.814 1.00 95.69 179 LEU A C 1
ATOM 1439 O O . LEU A 1 179 ? 7.011 -15.642 -20.096 1.00 95.69 179 LEU A O 1
ATOM 1443 N N . GLY A 1 180 ? 8.563 -14.035 -20.332 1.00 95.25 180 GLY A N 1
ATOM 1444 C CA . GLY A 1 180 ? 8.561 -13.625 -18.928 1.00 95.25 180 GLY A CA 1
ATOM 1445 C C . GLY A 1 180 ? 7.220 -13.018 -18.520 1.00 95.25 180 GLY A C 1
ATOM 1446 O O . GLY A 1 180 ? 6.650 -13.404 -17.503 1.00 95.25 180 GLY A O 1
ATOM 1447 N N . PHE A 1 181 ? 6.670 -12.122 -19.342 1.00 97.06 181 PHE A N 1
ATOM 1448 C CA . PHE A 1 181 ? 5.375 -11.492 -19.068 1.00 97.06 181 PHE A CA 1
ATOM 1449 C C . PHE A 1 181 ? 4.211 -12.491 -19.118 1.00 97.06 181 PHE A C 1
ATOM 1451 O O . PHE A 1 181 ? 3.403 -12.538 -18.194 1.00 97.06 181 PHE A O 1
ATOM 1458 N N . VAL A 1 182 ? 4.139 -13.335 -20.152 1.00 96.50 182 VAL A N 1
ATOM 1459 C CA . VAL A 1 182 ? 3.062 -14.329 -20.303 1.00 96.50 182 VAL A CA 1
ATOM 1460 C C . VAL A 1 182 ? 3.120 -15.389 -19.204 1.00 96.50 182 VAL A C 1
ATOM 1462 O O . VAL A 1 182 ? 2.075 -15.762 -18.664 1.00 96.50 182 VAL A O 1
ATOM 1465 N N . SER A 1 183 ? 4.316 -15.858 -18.834 1.00 95.94 183 SER A N 1
ATOM 1466 C CA . SER A 1 183 ? 4.464 -16.811 -17.726 1.00 95.94 183 SER A CA 1
ATOM 1467 C C . SER A 1 183 ? 4.034 -16.201 -16.392 1.00 95.94 183 SER A C 1
ATOM 1469 O O . SER A 1 183 ? 3.286 -16.842 -15.654 1.00 95.94 183 SER A O 1
ATOM 1471 N N . TYR A 1 184 ? 4.410 -14.947 -16.116 1.00 97.19 184 TYR A N 1
ATOM 1472 C CA . TYR A 1 184 ? 3.959 -14.234 -14.923 1.00 97.19 184 TYR A CA 1
ATOM 1473 C C . TYR A 1 184 ? 2.434 -14.088 -14.878 1.00 97.19 184 TYR A C 1
ATOM 1475 O O . TYR A 1 184 ? 1.820 -14.448 -13.875 1.00 97.19 184 TYR A O 1
ATOM 1483 N N . VAL A 1 185 ? 1.805 -13.613 -15.960 1.00 96.75 185 VAL A N 1
ATOM 1484 C CA . VAL A 1 185 ? 0.342 -13.439 -16.031 1.00 96.75 185 VAL A CA 1
ATOM 1485 C C . VAL A 1 185 ? -0.371 -14.773 -15.830 1.00 96.75 185 VAL A C 1
ATOM 1487 O O . VAL A 1 185 ? -1.273 -14.872 -15.007 1.00 96.75 185 VAL A O 1
ATOM 1490 N N . THR A 1 186 ? 0.063 -15.824 -16.524 1.00 95.00 186 THR A N 1
ATOM 1491 C CA . THR A 1 186 ? -0.591 -17.139 -16.443 1.00 95.00 186 THR A CA 1
ATOM 1492 C C . THR A 1 186 ? -0.533 -17.707 -15.025 1.00 95.00 186 THR A C 1
ATOM 1494 O O . THR A 1 186 ? -1.550 -18.140 -14.484 1.00 95.00 186 THR A O 1
ATOM 1497 N N . VAL A 1 187 ? 0.649 -17.685 -14.403 1.00 95.12 187 VAL A N 1
ATOM 1498 C CA . VAL A 1 187 ? 0.840 -18.234 -13.055 1.00 95.12 187 VAL A CA 1
ATOM 1499 C C . VAL A 1 187 ? 0.149 -17.368 -12.004 1.00 95.12 187 VAL A C 1
ATOM 1501 O O . VAL A 1 187 ? -0.502 -17.906 -11.114 1.00 95.12 187 VAL A O 1
ATOM 1504 N N . SER A 1 188 ? 0.237 -16.041 -12.108 1.00 94.75 188 SER A N 1
ATOM 1505 C CA . SER A 1 188 ? -0.399 -15.135 -11.145 1.00 94.75 188 SER A CA 1
ATOM 1506 C C . SER A 1 188 ? -1.926 -15.200 -11.204 1.00 94.75 188 SER A C 1
ATOM 1508 O O . SER A 1 188 ? -2.555 -15.291 -10.154 1.00 94.75 188 SER A O 1
ATOM 1510 N N . VAL A 1 189 ? -2.525 -15.269 -12.398 1.00 94.50 189 VAL A N 1
ATOM 1511 C CA . VAL A 1 189 ? -3.973 -15.480 -12.565 1.00 94.50 189 VAL A CA 1
ATOM 1512 C C . VAL A 1 189 ? -4.390 -16.840 -12.015 1.00 94.50 189 VAL A C 1
ATOM 1514 O O . VAL A 1 189 ? -5.395 -16.927 -11.315 1.00 94.50 189 VAL A O 1
ATOM 1517 N N . PHE A 1 190 ? -3.611 -17.897 -12.266 1.00 93.31 190 PHE A N 1
ATOM 1518 C CA . PHE A 1 190 ? -3.886 -19.208 -11.683 1.00 93.31 190 PHE A CA 1
ATOM 1519 C C . PHE A 1 190 ? -3.874 -19.155 -10.151 1.00 93.31 190 PHE A C 1
ATOM 1521 O O . PHE A 1 190 ? -4.827 -19.607 -9.524 1.00 93.31 190 PHE A O 1
ATOM 1528 N N . ILE A 1 191 ? -2.843 -18.571 -9.534 1.00 91.25 191 ILE A N 1
ATOM 1529 C CA . ILE A 1 191 ? -2.768 -18.435 -8.071 1.00 91.25 191 ILE A CA 1
ATOM 1530 C C . ILE A 1 191 ? -3.939 -17.593 -7.541 1.00 91.25 191 ILE A C 1
ATOM 1532 O O . ILE A 1 191 ? -4.539 -17.964 -6.538 1.00 91.25 191 ILE A O 1
ATOM 1536 N N . LEU A 1 192 ? -4.298 -16.503 -8.226 1.00 89.12 192 LEU A N 1
ATOM 1537 C CA . LEU A 1 192 ? -5.378 -15.597 -7.829 1.00 89.12 192 LEU A CA 1
ATOM 1538 C C . LEU A 1 192 ? -6.760 -16.257 -7.896 1.00 89.12 192 LEU A C 1
ATOM 1540 O O . LEU A 1 192 ? -7.582 -16.031 -7.018 1.00 89.12 192 LEU A O 1
ATOM 1544 N N . VAL A 1 193 ? -7.017 -17.092 -8.905 1.00 89.69 193 VAL A N 1
ATOM 1545 C CA . VAL A 1 193 ? -8.278 -17.846 -9.027 1.00 89.69 193 VAL A CA 1
ATOM 1546 C C . VAL A 1 193 ? -8.391 -18.950 -7.970 1.00 89.69 193 VAL A C 1
ATOM 1548 O O . VAL A 1 193 ? -9.498 -19.333 -7.606 1.00 89.69 193 VAL A O 1
ATOM 1551 N N . ASN A 1 194 ? -7.261 -19.458 -7.473 1.00 87.56 194 ASN A N 1
ATOM 1552 C CA . ASN A 1 194 ? -7.219 -20.458 -6.403 1.00 87.56 194 ASN A CA 1
ATOM 1553 C C . ASN A 1 194 ? -7.170 -19.840 -4.991 1.00 87.56 194 ASN A C 1
ATOM 1555 O O . ASN A 1 194 ? -7.015 -20.586 -4.023 1.00 87.56 194 ASN A O 1
ATOM 1559 N N . LEU A 1 195 ? -7.254 -18.508 -4.880 1.00 82.50 195 LEU A N 1
ATOM 1560 C CA . LEU A 1 195 ? -7.264 -17.773 -3.614 1.00 82.50 195 LEU A CA 1
ATOM 1561 C C . LEU A 1 195 ? -8.587 -17.951 -2.852 1.00 82.50 195 LEU A C 1
ATOM 1563 O O . LEU A 1 195 ? -9.661 -17.931 -3.493 1.00 82.50 195 LEU A O 1
#

Radius of gyration: 24.42 Å; Cα contacts (8 Å, |Δi|>4): 128; chains: 1; bounding box: 44×47×64 Å

Secondary structure (DSSP, 8-state):
--TTSTT-HHHHHHHHHHHHHHHHHHHHHHHHHHHHHHHHHHTT-HHHHHHHHHHHHHHHHHHHHHH---TT-HHHHHHHHGGGGHHHHH-HHHHHHHHHHHHHHHHHHHHHHHHHHHHHHHHHHHHHHHTTTTTTT-SSS-SSSSHHHHHHHHHHHHTTSSHHHHHHHHHHH-TTTHHHHHHHHHHHHHHHHT-

Organism: NCBI:txid374047